Protein AF-A0A6P0TA58-F1 (afdb_monomer)

Secondary structure (DSSP, 8-state):
----HHHHHHHHHHHHHHHHHHHHHHHHTT-------PEES----GGGEEEEEEEETTEEEEEEEETTEEEEEESS-EEB-HHHHHHHHHHHHT-EES-EEEE-GGGTTTTT-SS-SEEEEEEETTS-EEEEEEEEE-TTSSSEEEEEEEHHHHHHHHHHHHHTT----------------------------TT-PEEEEEE-THHHHHHT--GGGGBPP--------------------------------------

Foldseek 3Di:
DPDPPVNVVVVVVVCCVVVVVVVCVVVVVPPPPPVQPFAQPDDDDLVQFAKKWKFADNAIWIWGCDPNFIWIPPPHTAGWDPVLVSLVSVLNRPWTFSDKDQAQPVCVVVLAVVVFRMKMWTQGPVRFIKIKTWGDAPPVRQWTKIAIDGPVNVVVVVVLVVVVPPPPDDDDDDDDDDDDDDDPPPPPPPPVPSSRTGIIGIGGCVNVVSNPDDPVNGHDDDDPDPPPDPPPPDPDDPDDDDDDDDDDDDDDDDDDDDD

pLDDT: mean 76.73, std 20.57, range [37.0, 98.5]

Radius of gyration: 38.77 Å; Cα contacts (8 Å, |Δi|>4): 299; chains: 1; bounding box: 94×82×132 Å

Mean predicted aligned error: 17.69 Å

Structure (mmCIF, N/CA/C/O backbone):
data_AF-A0A6P0TA58-F1
#
_entry.id   AF-A0A6P0TA58-F1
#
loop_
_atom_site.group_PDB
_atom_site.id
_atom_site.type_symbol
_atom_site.label_atom_id
_atom_site.label_alt_id
_atom_site.label_comp_id
_atom_site.label_asym_id
_atom_site.label_entity_id
_a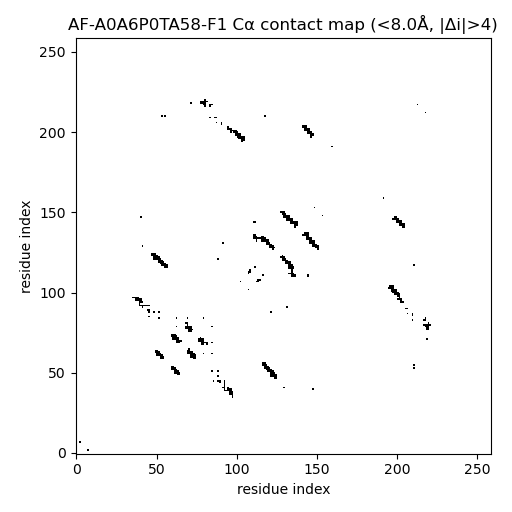tom_site.label_seq_id
_atom_site.pdbx_PDB_ins_code
_atom_site.Cartn_x
_atom_site.Cartn_y
_atom_site.Cartn_z
_atom_site.occupancy
_atom_site.B_iso_or_equiv
_atom_site.auth_seq_id
_atom_site.auth_comp_id
_atom_site.auth_asym_id
_atom_site.auth_atom_id
_atom_site.pdbx_PDB_model_num
ATOM 1 N N . MET A 1 1 ? 62.086 -18.811 -27.870 1.00 52.44 1 MET A N 1
ATOM 2 C CA . MET A 1 1 ? 61.275 -18.933 -29.102 1.00 52.44 1 MET A CA 1
ATOM 3 C C . MET A 1 1 ? 61.136 -17.538 -29.701 1.00 52.44 1 MET A C 1
ATOM 5 O O . MET A 1 1 ? 60.766 -16.632 -28.969 1.00 52.44 1 MET A O 1
ATOM 9 N N . LYS A 1 2 ? 61.532 -17.325 -30.966 1.00 62.88 2 LYS A N 1
ATOM 10 C CA . LYS A 1 2 ? 61.357 -16.037 -31.663 1.00 62.88 2 LYS A CA 1
ATOM 11 C C . LYS A 1 2 ? 59.881 -15.921 -32.044 1.00 62.88 2 LYS A C 1
ATOM 13 O O . LYS A 1 2 ? 59.456 -16.583 -32.985 1.00 62.88 2 LYS A O 1
ATOM 18 N N . LEU A 1 3 ? 59.108 -15.156 -31.279 1.00 59.38 3 LEU A N 1
ATOM 19 C CA . LEU A 1 3 ? 57.720 -14.854 -31.624 1.00 59.38 3 LEU A CA 1
ATOM 20 C C . LEU A 1 3 ? 57.731 -14.106 -32.960 1.00 59.38 3 LEU A C 1
ATOM 22 O O . LEU A 1 3 ? 58.390 -13.074 -33.089 1.00 59.38 3 LEU A O 1
ATOM 26 N N . GLN A 1 4 ? 57.089 -14.675 -33.979 1.00 73.19 4 GLN A N 1
ATOM 27 C CA . GLN A 1 4 ? 57.008 -14.036 -35.285 1.00 73.19 4 GLN A CA 1
ATOM 28 C C . GLN A 1 4 ? 56.119 -12.792 -35.151 1.00 73.19 4 GLN A C 1
ATOM 30 O O . GLN A 1 4 ? 55.083 -12.839 -34.492 1.00 73.19 4 GLN A O 1
ATOM 35 N N . SER A 1 5 ? 56.515 -11.683 -35.781 1.00 69.75 5 SER A N 1
ATOM 36 C CA . SER A 1 5 ? 55.773 -10.414 -35.802 1.00 69.75 5 SER A CA 1
ATOM 37 C C . SER A 1 5 ? 54.246 -10.541 -35.994 1.00 69.75 5 SER A C 1
ATOM 39 O O . SER A 1 5 ? 53.534 -9.817 -35.301 1.00 69.75 5 SER A O 1
ATOM 41 N N . PRO A 1 6 ? 53.695 -11.461 -36.823 1.00 76.62 6 PRO A N 1
ATOM 42 C CA . PRO A 1 6 ? 52.241 -11.654 -36.912 1.00 76.62 6 PRO A CA 1
ATOM 43 C C . PRO A 1 6 ? 51.588 -12.187 -35.626 1.00 76.62 6 PRO A C 1
ATOM 45 O O . PRO A 1 6 ? 50.464 -11.807 -35.315 1.00 76.62 6 PRO A O 1
ATOM 48 N N . THR A 1 7 ? 52.277 -13.020 -34.842 1.00 83.12 7 THR A N 1
ATOM 49 C CA . THR A 1 7 ? 51.756 -13.534 -33.563 1.00 83.12 7 THR A CA 1
ATOM 50 C C . THR A 1 7 ? 51.623 -12.415 -32.533 1.00 83.12 7 THR A C 1
ATOM 52 O O . THR A 1 7 ? 50.676 -12.400 -31.754 1.00 83.12 7 THR A O 1
ATOM 55 N N . LEU A 1 8 ? 52.542 -11.446 -32.556 1.00 82.94 8 LEU A N 1
ATOM 56 C CA . LEU A 1 8 ? 52.515 -10.301 -31.647 1.00 82.94 8 LEU A CA 1
ATOM 57 C C . LEU A 1 8 ? 51.369 -9.338 -31.994 1.00 82.94 8 LEU A C 1
ATOM 59 O O . LEU A 1 8 ? 50.708 -8.832 -31.092 1.00 82.94 8 LEU A O 1
ATOM 63 N N . ILE A 1 9 ? 51.074 -9.166 -33.287 1.00 87.50 9 ILE A N 1
ATOM 64 C CA . ILE A 1 9 ? 49.904 -8.407 -33.752 1.00 87.50 9 ILE A CA 1
ATOM 65 C C . ILE A 1 9 ? 48.610 -9.068 -33.267 1.00 87.50 9 ILE A C 1
ATOM 67 O O . ILE A 1 9 ? 47.737 -8.382 -32.746 1.00 87.50 9 ILE A O 1
ATOM 71 N N . LEU A 1 10 ? 48.496 -10.395 -33.378 1.00 87.00 10 LEU A N 1
ATOM 72 C CA . LEU A 1 10 ? 47.285 -11.110 -32.965 1.00 87.00 10 LEU A CA 1
ATOM 73 C C . LEU A 1 10 ? 47.056 -11.024 -31.449 1.00 87.00 10 LEU A C 1
ATOM 75 O O . LEU A 1 10 ? 45.934 -10.781 -31.016 1.00 87.00 10 LEU A O 1
ATOM 79 N N . VAL A 1 11 ? 48.116 -11.136 -30.641 1.00 89.88 11 VAL A N 1
ATOM 80 C CA . VAL A 1 11 ? 48.025 -10.946 -29.182 1.00 89.88 11 VAL A CA 1
ATOM 81 C C . VAL A 1 11 ? 47.630 -9.511 -28.838 1.00 89.88 11 VAL A C 1
ATOM 83 O O . VAL A 1 11 ? 46.781 -9.310 -27.977 1.00 89.88 11 VAL A O 1
ATOM 86 N N . PHE A 1 12 ? 48.192 -8.516 -29.528 1.00 91.94 12 PHE A N 1
ATOM 87 C CA . PHE A 1 12 ? 47.827 -7.119 -29.303 1.00 91.94 12 PHE A CA 1
ATOM 88 C C . PHE A 1 12 ? 46.347 -6.864 -29.606 1.00 91.94 12 PHE A C 1
ATOM 90 O O . PHE A 1 12 ? 45.666 -6.246 -28.797 1.00 91.94 12 PHE A O 1
ATOM 97 N N . VAL A 1 13 ? 45.842 -7.400 -30.723 1.00 93.81 13 VAL A N 1
ATOM 98 C CA . VAL A 1 13 ? 44.424 -7.319 -31.110 1.00 93.81 13 VAL A CA 1
ATOM 99 C C . VAL A 1 13 ? 43.523 -8.030 -30.099 1.00 93.81 13 VAL A C 1
ATOM 101 O O . VAL A 1 13 ? 42.476 -7.505 -29.740 1.00 93.81 13 VAL A O 1
ATOM 104 N N . ALA A 1 14 ? 43.923 -9.202 -29.602 1.00 92.12 14 ALA A N 1
ATOM 105 C CA . ALA A 1 14 ? 43.147 -9.929 -28.600 1.00 92.12 14 ALA A CA 1
ATOM 106 C C . ALA A 1 14 ? 43.080 -9.180 -27.258 1.00 92.12 14 ALA A C 1
ATOM 108 O O . ALA A 1 14 ? 42.029 -9.158 -26.626 1.00 92.12 14 ALA A O 1
ATOM 109 N N . VAL A 1 15 ? 44.173 -8.534 -26.838 1.00 95.12 15 VAL A N 1
ATOM 110 C CA . VAL A 1 15 ? 44.208 -7.729 -25.607 1.00 95.12 15 VAL A CA 1
ATOM 111 C C . VAL A 1 15 ? 43.400 -6.443 -25.761 1.00 95.12 15 VAL A C 1
ATOM 113 O O . VAL A 1 15 ? 42.692 -6.075 -24.831 1.00 95.12 15 VAL A O 1
ATOM 116 N N . THR A 1 16 ? 43.451 -5.773 -26.916 1.00 92.00 16 THR A N 1
ATOM 117 C CA . THR A 1 16 ? 42.612 -4.591 -27.155 1.00 92.00 16 THR A CA 1
ATOM 118 C C . THR A 1 16 ? 41.138 -4.949 -27.247 1.00 92.00 16 THR A C 1
ATOM 120 O O . THR A 1 16 ? 40.342 -4.248 -26.643 1.00 92.00 16 THR A O 1
ATOM 123 N N . LEU A 1 17 ? 40.758 -6.044 -27.913 1.00 92.06 17 LEU A N 1
ATOM 124 C CA . LEU A 1 17 ? 39.367 -6.514 -27.937 1.00 92.06 17 LEU A CA 1
ATOM 125 C C . LEU A 1 17 ? 38.886 -6.965 -26.557 1.00 92.06 17 LEU A C 1
ATOM 127 O O . LEU A 1 17 ? 37.818 -6.545 -26.136 1.00 92.06 17 LEU A O 1
ATOM 131 N N . GLY A 1 18 ? 39.669 -7.767 -25.833 1.00 89.12 18 GLY A N 1
ATOM 132 C CA . GLY A 1 18 ? 39.314 -8.206 -24.481 1.00 89.12 18 GLY A CA 1
ATOM 133 C C . GLY A 1 18 ? 39.218 -7.035 -23.504 1.00 89.12 18 GLY A C 1
ATOM 134 O O . GLY A 1 18 ? 38.250 -6.929 -22.763 1.00 89.12 18 GLY A O 1
ATOM 135 N N . GLY A 1 19 ? 40.174 -6.105 -23.560 1.00 89.12 19 GLY A N 1
ATOM 136 C CA . GLY A 1 19 ? 40.140 -4.872 -22.778 1.00 89.12 19 GLY A CA 1
ATOM 137 C C . GLY A 1 19 ? 39.002 -3.940 -23.185 1.00 89.12 19 GLY A C 1
ATOM 138 O O . GLY A 1 19 ? 38.451 -3.273 -22.324 1.00 89.12 19 GLY A O 1
ATOM 139 N N . PHE A 1 20 ? 38.614 -3.912 -24.461 1.00 87.88 20 PHE A N 1
ATOM 140 C CA . PHE A 1 20 ? 37.479 -3.128 -24.948 1.00 87.88 20 PHE A CA 1
ATOM 141 C C . PHE A 1 20 ?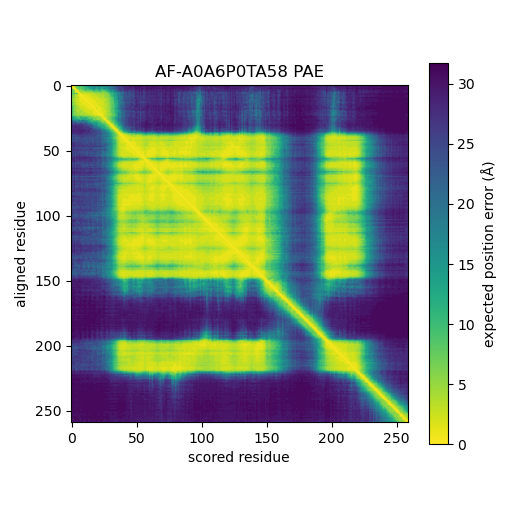 36.141 -3.727 -24.513 1.00 87.88 20 PHE A C 1
ATOM 143 O O . PHE A 1 20 ? 35.274 -2.977 -24.098 1.00 87.88 20 PHE A O 1
ATOM 150 N N . VAL A 1 21 ? 35.982 -5.054 -24.536 1.00 84.38 21 VAL A N 1
ATOM 151 C CA . VAL A 1 21 ? 34.788 -5.726 -23.993 1.00 84.38 21 VAL A CA 1
ATOM 152 C C . VAL A 1 21 ? 34.683 -5.484 -22.489 1.00 84.38 21 VAL A C 1
ATOM 154 O O . VAL A 1 21 ? 33.644 -5.030 -22.031 1.00 84.38 21 VAL A O 1
ATOM 157 N N . VAL A 1 22 ? 35.776 -5.666 -21.740 1.00 83.44 22 VAL A N 1
ATOM 158 C CA . VAL A 1 22 ? 35.812 -5.363 -20.299 1.00 83.44 22 VAL A CA 1
ATOM 159 C C . VAL A 1 22 ? 35.589 -3.872 -20.036 1.00 83.44 22 VAL A C 1
ATOM 161 O O . VAL A 1 22 ? 34.933 -3.518 -19.069 1.00 83.44 22 VAL A O 1
ATOM 164 N N . ALA A 1 23 ? 36.088 -2.977 -20.891 1.00 82.75 23 ALA A N 1
ATOM 165 C CA . ALA A 1 23 ? 35.803 -1.551 -20.786 1.00 82.75 23 ALA A CA 1
ATOM 166 C C . ALA A 1 23 ? 34.325 -1.258 -21.063 1.00 82.75 23 ALA A C 1
ATOM 168 O O . ALA A 1 23 ? 33.739 -0.486 -20.324 1.00 82.75 23 ALA A O 1
ATOM 169 N N . LEU A 1 24 ? 33.702 -1.877 -22.069 1.00 81.44 24 LEU A N 1
ATOM 170 C CA . LEU A 1 24 ? 32.268 -1.728 -22.319 1.00 81.44 24 LEU A CA 1
ATOM 171 C C . LEU A 1 24 ? 31.436 -2.264 -21.152 1.00 81.44 24 LEU A C 1
ATOM 173 O O . LEU A 1 24 ? 30.489 -1.597 -20.768 1.00 81.44 24 LEU A O 1
ATOM 177 N N . GLU A 1 25 ? 31.821 -3.383 -20.536 1.00 63.50 25 GLU A N 1
ATOM 178 C CA . GLU A 1 25 ? 31.177 -3.885 -19.315 1.00 63.50 25 GLU A CA 1
ATOM 179 C C . GLU A 1 25 ? 31.403 -2.940 -18.126 1.00 63.50 25 GLU A C 1
ATOM 181 O O . GLU A 1 25 ? 30.465 -2.657 -17.397 1.00 63.50 25 GLU A O 1
ATOM 186 N N . LEU A 1 26 ? 32.600 -2.371 -17.952 1.00 63.81 26 LEU A N 1
ATOM 187 C CA . LEU A 1 26 ? 32.873 -1.373 -16.909 1.00 63.81 26 LEU A CA 1
ATOM 188 C C . LEU A 1 26 ? 32.193 -0.022 -17.177 1.00 63.81 26 LEU A C 1
ATOM 190 O O . LEU A 1 26 ? 31.919 0.698 -16.236 1.00 63.81 26 LEU A O 1
ATOM 194 N N . PHE A 1 27 ? 31.925 0.358 -18.426 1.00 62.69 27 PHE A N 1
ATOM 195 C CA . PHE A 1 27 ? 31.239 1.613 -18.760 1.00 62.69 27 PHE A CA 1
ATOM 196 C C . PHE A 1 27 ? 29.714 1.446 -18.889 1.00 62.69 27 PHE A C 1
ATOM 198 O O . PHE A 1 27 ? 29.005 2.437 -18.765 1.00 62.69 27 PHE A O 1
ATOM 205 N N . GLN A 1 28 ? 29.199 0.228 -19.102 1.00 57.88 28 GLN A N 1
ATOM 206 C CA . GLN A 1 28 ? 27.765 -0.100 -19.031 1.00 57.88 28 GLN A CA 1
ATOM 207 C C . GLN A 1 28 ? 27.327 -0.446 -17.602 1.00 57.88 28 GLN A C 1
ATOM 209 O O . GLN A 1 28 ? 26.223 -0.084 -17.212 1.00 57.88 28 GLN A O 1
ATOM 214 N N . ASN A 1 29 ? 28.205 -1.058 -16.798 1.00 54.28 29 ASN A N 1
ATOM 215 C CA . ASN A 1 29 ? 27.963 -1.329 -15.375 1.00 54.28 29 ASN A CA 1
ATOM 216 C C . ASN A 1 29 ? 28.401 -0.168 -14.466 1.00 54.28 29 ASN A C 1
ATOM 218 O O . ASN A 1 29 ? 28.251 -0.261 -13.253 1.00 54.28 29 ASN A O 1
ATOM 222 N N . ASN A 1 30 ? 28.914 0.918 -15.054 1.00 50.81 30 ASN A N 1
ATOM 223 C CA . ASN A 1 30 ? 29.022 2.228 -14.417 1.00 50.81 30 ASN A CA 1
ATOM 224 C C . ASN A 1 30 ? 27.904 3.153 -14.924 1.00 50.81 30 ASN A C 1
ATOM 226 O O . ASN A 1 30 ? 28.122 4.345 -15.143 1.00 50.81 30 ASN A O 1
ATOM 230 N N . ALA A 1 31 ? 26.680 2.634 -15.050 1.00 52.75 31 ALA A N 1
ATOM 231 C CA . ALA A 1 31 ? 25.635 3.385 -14.384 1.00 52.75 31 ALA A CA 1
ATOM 232 C C . ALA A 1 31 ? 26.083 3.406 -12.922 1.00 52.75 31 ALA A C 1
ATOM 234 O O . ALA A 1 31 ? 25.993 2.402 -12.222 1.00 52.75 31 ALA A O 1
ATOM 235 N N . ASP A 1 32 ? 26.686 4.518 -12.499 1.00 46.69 32 ASP A N 1
ATOM 236 C CA . ASP A 1 32 ? 26.429 4.988 -11.154 1.00 46.69 32 ASP A CA 1
ATOM 237 C C . ASP A 1 32 ? 24.943 4.681 -10.940 1.00 46.69 32 ASP A C 1
ATOM 239 O O . ASP A 1 32 ? 24.121 5.257 -11.651 1.00 46.69 32 ASP A O 1
ATOM 243 N N . ASP A 1 33 ? 24.581 3.706 -10.096 1.00 48.41 33 ASP A N 1
ATOM 244 C CA . ASP A 1 33 ? 23.290 3.813 -9.438 1.00 48.41 33 ASP A CA 1
ATOM 245 C C . ASP A 1 33 ? 23.401 5.222 -8.856 1.00 48.41 33 ASP A C 1
ATOM 247 O O . ASP A 1 33 ? 24.218 5.424 -7.939 1.00 48.41 33 ASP A O 1
ATOM 251 N N . PRO A 1 34 ? 22.680 6.247 -9.369 1.00 46.69 34 PRO A N 1
ATOM 252 C CA . PRO A 1 34 ? 22.387 7.297 -8.435 1.00 46.69 34 PRO A CA 1
ATOM 253 C C . PRO A 1 34 ? 21.811 6.516 -7.250 1.00 46.69 34 PRO A C 1
ATOM 255 O O . PRO A 1 34 ? 21.062 5.547 -7.423 1.00 46.69 34 PRO A O 1
ATOM 258 N N . VAL A 1 35 ? 22.168 6.885 -6.029 1.00 47.12 35 VAL A N 1
ATOM 259 C CA . VAL A 1 35 ? 21.150 6.771 -4.995 1.00 47.12 35 VAL A CA 1
ATOM 260 C C . VAL A 1 35 ? 20.023 7.633 -5.564 1.00 47.12 35 VAL A C 1
ATOM 262 O O . VAL A 1 35 ? 20.071 8.851 -5.446 1.00 47.12 35 VAL A O 1
ATOM 265 N N . GLY A 1 36 ? 19.200 7.020 -6.421 1.00 51.69 36 GLY A N 1
ATOM 266 C CA . GLY A 1 36 ? 18.211 7.679 -7.238 1.00 51.69 36 GLY A CA 1
ATOM 267 C C . GLY A 1 36 ? 17.307 8.287 -6.218 1.00 51.69 36 GLY A C 1
ATOM 268 O O . GLY A 1 36 ? 16.962 7.603 -5.252 1.00 51.69 36 GLY A O 1
ATOM 269 N N . ASP A 1 37 ? 17.046 9.580 -6.354 1.00 64.44 37 ASP A N 1
ATOM 270 C CA . ASP A 1 37 ? 16.106 10.264 -5.489 1.00 64.44 37 ASP A CA 1
ATOM 271 C C . ASP A 1 37 ? 14.801 9.467 -5.565 1.00 64.44 37 ASP A C 1
ATOM 273 O O . ASP A 1 37 ? 14.067 9.574 -6.545 1.00 64.44 37 ASP A O 1
ATOM 277 N N . ARG A 1 38 ? 14.583 8.566 -4.598 1.00 78.88 38 ARG A N 1
ATOM 278 C CA . ARG A 1 38 ? 13.414 7.701 -4.560 1.00 78.88 38 ARG A CA 1
ATOM 279 C C . ARG A 1 38 ? 12.235 8.633 -4.441 1.00 78.88 38 ARG A C 1
ATOM 281 O O . ARG A 1 38 ? 12.165 9.434 -3.507 1.00 78.88 38 ARG A O 1
ATOM 288 N N . GLN A 1 39 ? 11.378 8.600 -5.448 1.00 86.31 39 GLN A N 1
ATOM 289 C CA . GLN A 1 39 ? 10.279 9.539 -5.511 1.00 86.31 39 GLN A CA 1
ATOM 290 C C . GLN A 1 39 ? 9.093 8.918 -4.785 1.00 86.31 39 GLN A C 1
ATOM 292 O O . GLN A 1 39 ? 8.763 7.760 -5.067 1.00 86.31 39 GLN A O 1
ATOM 297 N N . PRO A 1 40 ? 8.470 9.647 -3.845 1.00 92.00 40 PRO A N 1
ATOM 298 C CA . PRO A 1 40 ? 7.248 9.177 -3.223 1.00 92.00 40 PRO A CA 1
ATOM 299 C C . PRO A 1 40 ? 6.170 9.025 -4.299 1.00 92.00 40 PRO A C 1
ATOM 301 O O . PRO A 1 40 ? 6.046 9.860 -5.194 1.00 92.00 40 PRO A O 1
ATOM 304 N N . LEU A 1 41 ? 5.394 7.949 -4.210 1.00 92.75 41 LEU A N 1
ATOM 305 C CA . LEU A 1 41 ? 4.279 7.683 -5.120 1.00 92.75 41 LEU A CA 1
ATOM 306 C C . LEU A 1 41 ? 3.035 8.504 -4.764 1.00 92.75 41 LEU A C 1
ATOM 308 O O . LEU A 1 41 ? 2.144 8.664 -5.595 1.00 92.75 41 LEU A O 1
ATOM 312 N N . PHE A 1 42 ? 2.974 9.017 -3.534 1.00 94.06 42 PHE A N 1
ATOM 313 C CA . PHE A 1 42 ? 1.848 9.778 -3.014 1.00 94.06 42 PHE A CA 1
ATOM 314 C C . PHE A 1 42 ? 2.320 10.958 -2.160 1.00 94.06 42 PHE A C 1
ATOM 316 O O . PHE A 1 42 ? 3.339 10.878 -1.478 1.00 94.06 42 PHE A O 1
ATOM 323 N N . GLU A 1 43 ? 1.546 12.043 -2.167 1.00 92.12 43 GLU A N 1
ATOM 324 C CA . GLU A 1 43 ? 1.862 13.297 -1.467 1.00 92.12 43 GLU A CA 1
ATOM 325 C C . GLU A 1 43 ? 0.872 13.592 -0.324 1.00 92.12 43 GLU A C 1
ATOM 327 O O . GLU A 1 43 ? 0.441 14.727 -0.141 1.00 92.12 43 GLU A O 1
ATOM 332 N N . PHE A 1 44 ? 0.500 12.568 0.450 1.00 94.94 44 PHE A N 1
ATOM 333 C CA . PHE A 1 44 ? -0.350 12.703 1.640 1.00 94.94 44 PHE A CA 1
ATOM 334 C C . PHE A 1 44 ? 0.334 12.122 2.882 1.00 94.94 44 PHE A C 1
ATOM 336 O O . PHE A 1 44 ? 1.309 11.373 2.798 1.00 94.94 44 PHE A O 1
ATOM 343 N N . THR A 1 45 ? -0.192 12.452 4.056 1.00 95.94 45 THR A N 1
ATOM 344 C CA . THR A 1 45 ? 0.247 11.930 5.352 1.00 95.94 45 THR A CA 1
ATOM 345 C C . THR A 1 45 ? -0.763 10.945 5.932 1.00 95.94 45 THR A C 1
ATOM 347 O O . THR A 1 45 ? -1.950 10.981 5.621 1.00 95.94 45 THR A O 1
ATOM 350 N N . GLU A 1 46 ? -0.310 10.059 6.820 1.00 95.31 46 GLU A N 1
ATOM 351 C CA . GLU A 1 46 ? -1.183 9.054 7.444 1.00 95.31 46 GLU A CA 1
ATOM 352 C C . GLU A 1 46 ? -2.345 9.689 8.226 1.00 95.31 46 GLU A C 1
ATOM 354 O O . GLU A 1 46 ? -3.457 9.167 8.197 1.00 95.31 46 GLU A O 1
ATOM 359 N N . ALA A 1 47 ? -2.120 10.856 8.836 1.00 94.69 47 ALA A N 1
ATOM 360 C CA . ALA A 1 47 ? -3.138 11.574 9.594 1.00 94.69 47 ALA A CA 1
ATOM 361 C C . ALA A 1 47 ? -4.316 12.058 8.729 1.00 94.69 47 ALA A C 1
ATOM 363 O O . ALA A 1 47 ? -5.417 12.214 9.252 1.00 94.69 47 ALA A O 1
ATOM 364 N N . GLU A 1 48 ? -4.094 12.272 7.429 1.00 96.31 48 GLU A N 1
ATOM 365 C CA . GLU A 1 48 ? -5.120 12.709 6.475 1.00 96.31 48 GLU A CA 1
ATOM 366 C C . GLU A 1 48 ? -5.990 11.544 5.981 1.00 96.31 48 GLU A C 1
ATOM 368 O O . GLU A 1 48 ? -6.988 11.771 5.298 1.00 96.31 48 GLU A O 1
ATOM 373 N N . VAL A 1 49 ? -5.640 10.292 6.301 1.00 97.19 49 VAL A N 1
ATOM 374 C CA . VAL A 1 49 ? -6.380 9.111 5.845 1.00 97.19 49 VAL A CA 1
ATOM 375 C C . VAL A 1 49 ? -7.645 8.921 6.684 1.00 97.19 49 VAL A C 1
ATOM 377 O O . VAL A 1 49 ? -7.595 8.691 7.893 1.00 97.19 49 VAL A O 1
ATOM 380 N N . LYS A 1 50 ? -8.800 8.951 6.014 1.00 97.19 50 LYS A N 1
ATOM 381 C CA . LYS A 1 50 ? -10.129 8.789 6.622 1.00 97.19 50 LYS A CA 1
ATOM 382 C C . LYS A 1 50 ? -10.723 7.401 6.395 1.00 97.19 50 LYS A C 1
ATOM 384 O O . LYS A 1 50 ? -11.392 6.861 7.276 1.00 97.19 50 LYS A O 1
ATOM 389 N N . ARG A 1 51 ? -10.503 6.824 5.211 1.00 98.12 51 ARG A N 1
ATOM 390 C CA . ARG A 1 51 ? -10.940 5.467 4.856 1.00 98.12 51 ARG A CA 1
ATOM 391 C C . ARG A 1 51 ? -9.807 4.723 4.173 1.00 98.12 51 ARG A C 1
ATOM 393 O O . ARG A 1 51 ? -9.108 5.300 3.344 1.00 98.12 51 ARG A O 1
ATOM 400 N N . LEU A 1 52 ? -9.678 3.443 4.490 1.00 98.44 52 LEU A N 1
ATOM 401 C CA . LEU A 1 52 ? -8.772 2.520 3.828 1.00 98.44 52 LEU A CA 1
ATOM 402 C C . LEU A 1 52 ? -9.573 1.314 3.339 1.00 98.44 52 LEU A C 1
ATOM 404 O O . LEU A 1 52 ? -10.274 0.675 4.123 1.00 98.44 52 LEU A O 1
ATOM 408 N N . THR A 1 53 ? -9.443 0.990 2.060 1.00 98.25 53 THR A N 1
ATOM 409 C CA . THR A 1 53 ? -10.041 -0.193 1.440 1.00 98.25 53 THR A CA 1
ATOM 410 C C . THR A 1 53 ? -8.930 -1.083 0.900 1.00 98.25 53 THR A C 1
ATOM 412 O O . THR A 1 53 ? -7.996 -0.609 0.256 1.00 98.25 53 THR A O 1
ATOM 415 N N . LEU A 1 54 ? -9.024 -2.379 1.173 1.00 98.00 54 LEU A N 1
ATOM 416 C CA . LEU A 1 54 ? -8.086 -3.393 0.716 1.00 98.00 54 LEU A CA 1
ATOM 417 C C . LEU A 1 54 ? -8.860 -4.532 0.050 1.00 98.00 54 LEU A C 1
ATOM 419 O O . LEU A 1 54 ? -9.582 -5.279 0.709 1.00 98.00 54 LEU A O 1
ATOM 423 N N . GLU A 1 55 ? -8.668 -4.687 -1.253 1.00 96.88 55 GLU A N 1
ATOM 424 C CA . GLU A 1 55 ? -9.253 -5.765 -2.046 1.00 96.88 55 GLU A CA 1
ATOM 425 C C . GLU A 1 55 ? -8.195 -6.820 -2.362 1.00 96.88 55 GLU A C 1
ATOM 427 O O . GLU A 1 55 ? -7.127 -6.515 -2.893 1.00 96.88 55 GLU A O 1
ATOM 432 N N . MET A 1 56 ? -8.483 -8.081 -2.044 1.00 93.88 56 MET A N 1
ATOM 433 C CA . MET A 1 56 ? -7.572 -9.210 -2.247 1.00 93.88 56 MET A CA 1
ATOM 434 C C . MET A 1 56 ? -8.372 -10.456 -2.605 1.00 93.88 56 MET A C 1
ATOM 436 O O . MET A 1 56 ? -9.231 -10.871 -1.835 1.00 93.88 56 MET A O 1
ATOM 440 N N . SER A 1 57 ? -8.066 -11.112 -3.728 1.00 84.38 57 SER A N 1
ATOM 441 C CA . SER A 1 57 ? -8.557 -12.470 -4.046 1.00 84.38 57 SER A CA 1
ATOM 442 C C . SER A 1 57 ? -10.049 -12.735 -3.731 1.00 84.38 57 SER A C 1
ATOM 444 O O . SER A 1 57 ? -10.403 -13.780 -3.186 1.00 84.38 57 SER A O 1
ATOM 446 N N . GLY A 1 58 ? -10.937 -11.793 -4.077 1.00 84.94 58 GLY A N 1
ATOM 447 C CA . GLY A 1 58 ? -12.388 -11.912 -3.863 1.00 84.94 58 GLY A CA 1
ATOM 448 C C . GLY A 1 58 ? -12.886 -11.558 -2.455 1.00 84.94 58 GLY A C 1
ATOM 449 O O . GLY A 1 58 ? -14.061 -11.773 -2.162 1.00 84.94 58 GLY A O 1
ATOM 450 N N . GLN A 1 59 ? -12.019 -11.020 -1.600 1.00 92.56 59 GLN A N 1
ATOM 451 C CA . GLN A 1 59 ? -12.344 -10.450 -0.299 1.00 92.56 59 GLN A CA 1
ATOM 452 C C . GLN A 1 59 ? -12.059 -8.946 -0.315 1.00 92.56 59 GLN A C 1
ATOM 454 O O . GLN A 1 59 ? -11.035 -8.506 -0.835 1.00 92.56 59 GLN A O 1
ATOM 459 N N . GLU A 1 60 ? -12.951 -8.174 0.291 1.00 96.62 60 GLU A N 1
ATOM 460 C CA . GLU A 1 60 ? -12.794 -6.738 0.500 1.00 96.62 60 GLU A CA 1
ATOM 461 C C . GLU A 1 60 ? -12.788 -6.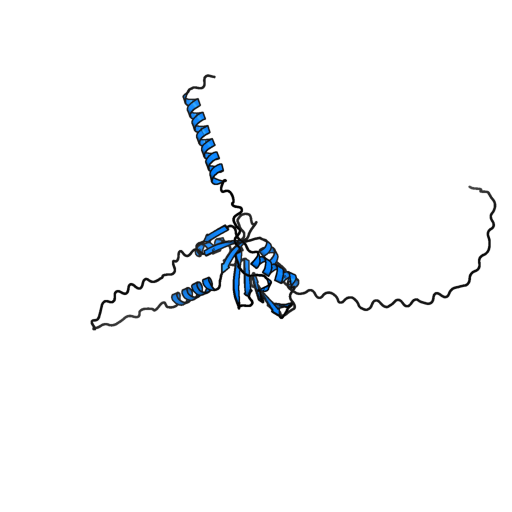468 2.002 1.00 96.62 60 GLU A C 1
ATOM 463 O O . GLU A 1 60 ? -13.677 -6.923 2.730 1.00 96.62 60 GLU A O 1
ATOM 468 N N . LEU A 1 61 ? -11.766 -5.750 2.456 1.00 98.25 61 LEU A N 1
ATOM 469 C CA . LEU A 1 61 ? -11.695 -5.185 3.792 1.00 98.25 61 LEU A CA 1
ATOM 470 C C . LEU A 1 61 ? -11.856 -3.678 3.674 1.00 98.25 61 LEU A C 1
ATOM 472 O O . LEU A 1 61 ? -11.167 -3.043 2.879 1.00 98.25 61 LEU A O 1
ATOM 476 N N . GLN A 1 62 ? -12.734 -3.108 4.485 1.00 98.50 62 GLN A N 1
ATOM 477 C CA . GLN A 1 62 ? -12.948 -1.668 4.512 1.00 98.50 62 GLN A CA 1
ATOM 478 C C . GLN A 1 62 ? -12.846 -1.176 5.943 1.00 98.50 62 GLN A C 1
ATOM 480 O O . GLN A 1 62 ? -13.472 -1.746 6.835 1.00 98.50 62 GLN A O 1
ATOM 485 N N . PHE A 1 63 ? -12.081 -0.111 6.139 1.00 98.50 63 PHE A N 1
ATOM 486 C CA . PHE A 1 63 ? -11.834 0.516 7.426 1.00 98.50 63 PHE A CA 1
ATOM 487 C C . PHE A 1 63 ? -12.135 2.003 7.329 1.00 98.50 63 PHE A C 1
ATOM 489 O O . PHE A 1 63 ? -11.719 2.658 6.375 1.00 98.50 63 PHE A O 1
ATOM 496 N N . GLU A 1 64 ? -12.822 2.547 8.321 1.00 97.94 64 GLU A N 1
ATOM 497 C CA . GLU A 1 64 ? -13.129 3.971 8.406 1.00 97.94 64 GLU A CA 1
ATOM 498 C C . GLU A 1 64 ? -12.820 4.483 9.808 1.00 97.94 64 GLU A C 1
ATOM 500 O O . GLU A 1 64 ? -13.041 3.787 10.802 1.00 97.94 64 GLU A O 1
ATOM 505 N N . LYS A 1 65 ? -12.269 5.693 9.874 1.00 95.69 65 LYS A N 1
ATOM 506 C CA . LYS A 1 65 ? -11.961 6.357 11.133 1.00 95.69 65 LYS A CA 1
ATOM 507 C C . LYS A 1 65 ? -13.234 6.997 11.691 1.00 95.69 65 LYS A C 1
ATOM 509 O O . LYS A 1 65 ? -13.786 7.925 11.098 1.00 95.69 65 LYS A O 1
ATOM 514 N N . GLU A 1 66 ? -13.705 6.498 12.827 1.00 93.81 66 GLU A N 1
ATOM 515 C CA . GLU A 1 66 ? -14.866 7.012 13.553 1.00 93.81 66 GLU A CA 1
ATOM 516 C C . GLU A 1 66 ? -14.386 7.770 14.798 1.00 93.81 66 GLU A C 1
ATOM 518 O O . GLU A 1 66 ? -14.076 7.193 15.838 1.00 93.81 66 GLU A O 1
ATOM 523 N N . GLY A 1 67 ? -14.284 9.098 14.686 1.00 89.69 67 GLY A N 1
ATOM 524 C CA . GLY A 1 67 ? -13.627 9.908 15.713 1.00 89.69 67 GLY A CA 1
ATOM 525 C C . GLY A 1 67 ? -12.119 9.653 15.711 1.00 89.69 67 GLY A C 1
ATOM 526 O O . GLY A 1 67 ? -11.455 9.950 14.721 1.00 89.69 67 GLY A O 1
ATOM 527 N N . ASP A 1 68 ? -11.597 9.101 16.805 1.00 88.50 68 ASP A N 1
ATOM 528 C CA . ASP A 1 68 ? -10.179 8.742 16.944 1.00 88.50 68 ASP A CA 1
ATOM 529 C C . ASP A 1 68 ? -9.926 7.231 16.793 1.00 88.50 68 ASP A C 1
ATOM 531 O O . ASP A 1 68 ? -8.777 6.802 16.819 1.00 88.50 68 ASP A O 1
ATOM 535 N N . GLU A 1 69 ? -10.971 6.420 16.602 1.00 94.44 69 GLU A N 1
ATOM 536 C CA . GLU A 1 69 ? -10.867 4.959 16.556 1.00 94.44 69 GLU A CA 1
ATOM 537 C C . GLU A 1 69 ? -11.106 4.428 15.137 1.00 94.44 69 GLU A C 1
ATOM 539 O O . GLU A 1 69 ? -11.985 4.892 14.409 1.00 94.44 69 GLU A O 1
ATOM 544 N N . TRP A 1 70 ? -10.334 3.419 14.733 1.00 97.62 70 TRP A N 1
ATOM 545 C CA . TRP A 1 70 ? -10.558 2.721 13.468 1.00 97.62 70 TRP A CA 1
ATOM 546 C C . TRP A 1 70 ? -11.633 1.645 13.625 1.00 97.62 70 TRP A C 1
ATOM 548 O O . TRP A 1 70 ? -11.549 0.786 14.503 1.00 97.62 70 TRP A O 1
ATOM 558 N N . GLN A 1 71 ? -12.616 1.649 12.729 1.00 98.06 71 GLN A N 1
ATOM 559 C CA . GLN A 1 71 ? -13.669 0.639 12.656 1.00 98.06 71 GLN A CA 1
ATOM 560 C C . GLN A 1 71 ? -13.584 -0.104 11.326 1.00 98.06 71 GLN A C 1
ATOM 562 O O . GLN A 1 71 ? -13.456 0.506 10.263 1.00 98.06 71 GLN A O 1
ATOM 567 N N . MET A 1 72 ? -13.673 -1.430 11.372 1.00 98.19 72 MET A N 1
ATOM 568 C CA . MET A 1 72 ? -13.922 -2.240 10.187 1.00 98.19 72 MET A CA 1
ATOM 569 C C . MET A 1 72 ? -15.392 -2.080 9.797 1.00 98.19 72 MET A C 1
ATOM 571 O O . MET A 1 72 ? -16.270 -2.142 10.652 1.00 98.19 72 MET A O 1
ATOM 575 N N . GLN A 1 73 ? -15.657 -1.899 8.507 1.00 98.00 73 GLN A N 1
ATOM 576 C CA . GLN A 1 73 ? -16.992 -1.816 7.913 1.00 98.00 73 GLN A CA 1
ATOM 577 C C . GLN A 1 73 ? -17.322 -3.084 7.112 1.00 98.00 73 GLN A C 1
ATOM 579 O O . GLN A 1 73 ? -18.459 -3.559 7.125 1.00 98.00 73 GLN A O 1
ATOM 584 N N . LEU A 1 74 ? -16.312 -3.669 6.454 1.00 97.25 74 LEU A N 1
ATOM 585 C CA . LEU A 1 74 ? -16.416 -4.917 5.695 1.00 97.25 74 LEU A CA 1
ATOM 586 C C . LEU A 1 74 ? -15.294 -5.892 6.075 1.00 97.25 74 LEU A C 1
ATOM 588 O O . LEU A 1 74 ? -14.166 -5.446 6.291 1.00 97.25 74 LEU A O 1
ATOM 592 N N . PRO A 1 75 ? -15.577 -7.210 6.113 1.00 95.19 75 PRO A N 1
ATOM 593 C CA . PRO A 1 75 ? -16.856 -7.859 5.781 1.00 95.19 75 PRO A CA 1
ATOM 594 C C . PRO A 1 75 ? -17.920 -7.780 6.891 1.00 95.19 75 PRO A C 1
ATOM 596 O O . PRO A 1 75 ? -19.077 -8.137 6.667 1.00 95.19 75 PRO A O 1
ATOM 599 N N . SER A 1 76 ? -17.549 -7.328 8.087 1.00 93.50 76 SER A N 1
ATOM 600 C CA . SER A 1 76 ? -18.452 -7.140 9.223 1.00 93.50 76 SER A CA 1
ATOM 601 C C . SER A 1 76 ? -18.032 -5.928 10.039 1.00 93.50 76 SER A C 1
ATOM 603 O O . SER A 1 76 ? -16.839 -5.663 10.158 1.00 93.50 76 SER A O 1
ATOM 605 N N . SER A 1 77 ? -19.000 -5.244 10.648 1.00 96.12 77 SER A N 1
ATOM 606 C CA . SER A 1 77 ? -18.722 -4.101 11.515 1.00 96.12 77 SER A CA 1
ATOM 607 C C . SER A 1 77 ? -18.128 -4.546 12.853 1.00 96.12 77 SER A C 1
ATOM 609 O O . SER A 1 77 ? -18.752 -5.341 13.562 1.00 96.12 77 SER A O 1
ATOM 611 N N . ALA A 1 78 ? -16.924 -4.070 13.170 1.00 95.94 78 ALA A N 1
ATOM 612 C CA . ALA A 1 78 ? -16.219 -4.353 14.419 1.00 95.94 78 ALA A CA 1
ATOM 613 C C . ALA A 1 78 ? -15.058 -3.362 14.637 1.00 95.94 78 ALA A C 1
ATOM 615 O O . ALA A 1 78 ? -14.503 -2.866 13.651 1.00 95.94 78 ALA A O 1
ATOM 616 N N . PRO A 1 79 ? -14.621 -3.135 15.891 1.00 96.88 79 PRO A N 1
ATOM 617 C CA . PRO A 1 79 ? -13.417 -2.358 16.164 1.00 96.88 79 PRO A CA 1
ATOM 618 C C . PRO A 1 79 ? -12.206 -2.952 15.446 1.00 96.88 79 PRO A C 1
ATOM 620 O O . PRO A 1 79 ? -11.932 -4.154 15.540 1.00 96.88 79 PRO A O 1
ATOM 623 N N . ALA A 1 80 ? -11.490 -2.116 14.698 1.00 97.62 80 ALA A N 1
ATOM 624 C CA . ALA A 1 80 ? -10.320 -2.544 13.954 1.00 97.62 80 ALA A CA 1
ATOM 625 C C . ALA A 1 80 ? -9.061 -2.452 14.816 1.00 97.62 80 ALA A C 1
ATOM 627 O O . ALA A 1 80 ? -8.939 -1.636 15.728 1.00 97.62 80 ALA A O 1
ATOM 628 N N . ASN A 1 81 ? -8.077 -3.279 14.487 1.00 96.88 81 ASN A N 1
ATOM 629 C CA . ASN A 1 81 ? -6.744 -3.143 15.039 1.00 96.88 81 ASN A CA 1
ATOM 630 C C . ASN A 1 81 ? -6.067 -1.916 14.418 1.00 96.88 81 ASN A C 1
ATOM 632 O O . ASN A 1 81 ? -5.533 -1.987 13.307 1.00 96.88 81 ASN A O 1
ATOM 636 N N . GLU A 1 82 ? -6.076 -0.807 15.154 1.00 95.62 82 GLU A N 1
ATOM 637 C CA . GLU A 1 82 ? -5.465 0.458 14.745 1.00 95.62 82 GLU A CA 1
ATOM 638 C C . GLU A 1 82 ? -4.029 0.268 14.247 1.00 95.62 82 GLU A C 1
ATOM 640 O O . GLU A 1 82 ? -3.701 0.717 13.153 1.00 95.62 82 GLU A O 1
ATOM 645 N N . ALA A 1 83 ? -3.185 -0.469 14.975 1.00 95.88 83 ALA A N 1
ATOM 646 C CA . ALA A 1 83 ? -1.791 -0.669 14.584 1.00 95.88 83 ALA A CA 1
ATOM 647 C C . ALA A 1 83 ? -1.660 -1.361 13.215 1.00 95.88 83 ALA A C 1
ATOM 649 O O . ALA A 1 83 ? -0.769 -1.027 12.432 1.00 95.88 83 ALA A O 1
ATOM 650 N N . THR A 1 84 ? -2.551 -2.306 12.904 1.00 96.69 84 THR A N 1
ATOM 651 C CA . THR A 1 84 ? -2.568 -3.010 11.614 1.00 96.69 84 THR A CA 1
ATOM 652 C C . THR A 1 84 ? -3.000 -2.080 10.477 1.00 96.69 84 THR A C 1
ATOM 654 O O . THR A 1 84 ? -2.352 -2.077 9.427 1.00 96.69 84 THR A O 1
ATOM 657 N N . VAL A 1 85 ? -4.048 -1.275 10.689 1.00 97.56 85 VAL A N 1
ATOM 658 C CA . VAL A 1 85 ? -4.573 -0.321 9.693 1.00 97.56 85 VAL A CA 1
ATOM 659 C C . VAL A 1 85 ? -3.571 0.806 9.435 1.00 97.56 85 VAL A C 1
ATOM 661 O O . VAL A 1 85 ? -3.188 1.045 8.290 1.00 97.56 85 VAL A O 1
ATOM 664 N N . VAL A 1 86 ? -3.065 1.428 10.502 1.00 96.69 86 VAL A N 1
ATOM 665 C CA . VAL A 1 86 ? -2.058 2.498 10.459 1.00 96.69 86 VAL A CA 1
ATOM 666 C C . VAL A 1 86 ? -0.762 2.012 9.813 1.00 96.69 86 VAL A C 1
ATOM 668 O O . VAL A 1 86 ? -0.114 2.761 9.083 1.00 96.69 86 VAL A O 1
ATOM 671 N N . PHE A 1 87 ? -0.377 0.748 10.012 1.00 97.19 87 PHE A N 1
ATOM 672 C CA . PHE A 1 87 ? 0.769 0.173 9.311 1.00 97.19 87 PHE A CA 1
ATOM 673 C C . PHE A 1 87 ? 0.577 0.178 7.788 1.00 97.19 87 PHE A C 1
ATOM 675 O O . PHE A 1 87 ? 1.488 0.583 7.071 1.00 97.19 87 PHE A O 1
ATOM 682 N N . LEU A 1 88 ? -0.590 -0.241 7.284 1.00 97.62 88 LEU A N 1
ATOM 683 C CA . LEU A 1 88 ? -0.857 -0.234 5.843 1.00 97.62 88 LEU A CA 1
ATOM 684 C C . LEU A 1 88 ? -0.950 1.197 5.289 1.00 97.62 88 LEU A C 1
ATOM 686 O O . LEU A 1 88 ? -0.398 1.468 4.225 1.00 97.62 88 LEU A O 1
ATOM 690 N N . ALA A 1 89 ? -1.565 2.124 6.028 1.00 97.25 89 ALA A N 1
ATOM 691 C CA . ALA A 1 89 ? -1.589 3.540 5.659 1.00 97.25 89 ALA A CA 1
ATOM 692 C C . ALA A 1 89 ? -0.167 4.124 5.555 1.00 97.25 89 ALA A C 1
ATOM 694 O O . ALA A 1 89 ? 0.173 4.762 4.562 1.00 97.25 89 ALA A O 1
ATOM 695 N N . ASN A 1 90 ? 0.710 3.832 6.521 1.00 97.31 90 ASN A N 1
ATOM 696 C CA . ASN A 1 90 ? 2.112 4.253 6.469 1.00 97.31 90 ASN A CA 1
ATOM 697 C C . ASN A 1 90 ? 2.891 3.608 5.315 1.00 97.31 90 ASN A C 1
ATOM 699 O O . ASN A 1 90 ? 3.777 4.248 4.749 1.00 97.31 90 ASN A O 1
ATOM 703 N N . LEU A 1 91 ? 2.579 2.364 4.935 1.00 96.75 91 LEU A N 1
ATOM 704 C CA . LEU A 1 91 ? 3.171 1.765 3.736 1.00 96.75 91 LEU A CA 1
ATOM 705 C C . LEU A 1 91 ? 2.789 2.533 2.472 1.00 96.75 91 LEU A C 1
ATOM 707 O O . LEU A 1 91 ? 3.652 2.723 1.625 1.00 96.75 91 LEU A O 1
ATOM 711 N N . MET A 1 92 ? 1.551 3.020 2.364 1.00 96.56 92 MET A N 1
ATOM 712 C CA . MET A 1 92 ? 1.147 3.885 1.252 1.00 96.56 92 MET A CA 1
ATOM 713 C C . MET A 1 92 ? 1.905 5.220 1.272 1.00 96.56 92 MET A C 1
ATOM 715 O O . MET A 1 92 ? 2.464 5.608 0.257 1.00 96.56 92 MET A O 1
ATOM 719 N N . VAL A 1 93 ? 2.001 5.887 2.427 1.00 95.81 93 VAL A N 1
ATOM 720 C CA . VAL A 1 93 ? 2.729 7.169 2.571 1.00 95.81 93 VAL A CA 1
ATOM 721 C C . VAL A 1 93 ? 4.215 7.032 2.226 1.00 95.81 93 VAL A C 1
ATOM 723 O O . VAL A 1 93 ? 4.801 7.900 1.590 1.00 95.81 93 VAL A O 1
ATOM 726 N N . SER A 1 94 ? 4.839 5.938 2.664 1.00 94.25 94 SER A N 1
ATOM 727 C CA . SER A 1 94 ? 6.257 5.648 2.415 1.00 94.25 94 SER A CA 1
ATOM 728 C C . SER A 1 94 ? 6.511 4.922 1.093 1.00 94.25 94 SER A C 1
ATOM 730 O O . SER A 1 94 ? 7.651 4.543 0.823 1.00 94.25 94 SER A O 1
ATOM 732 N N . ALA A 1 95 ? 5.470 4.699 0.283 1.00 94.38 95 ALA A N 1
ATOM 733 C CA . ALA A 1 95 ? 5.617 4.062 -1.011 1.00 94.38 95 ALA A CA 1
ATOM 734 C C . ALA A 1 95 ? 6.456 4.971 -1.904 1.00 94.38 95 ALA A C 1
ATOM 736 O O . ALA A 1 95 ? 6.072 6.096 -2.213 1.00 94.38 95 ALA A O 1
ATOM 737 N N . GLU A 1 96 ? 7.607 4.468 -2.316 1.00 92.88 96 GLU A N 1
ATOM 738 C CA . GLU A 1 96 ? 8.561 5.182 -3.145 1.00 92.88 96 GLU A CA 1
ATOM 739 C C . GLU A 1 96 ? 9.081 4.240 -4.227 1.00 92.88 96 GLU A C 1
ATOM 741 O O . GLU A 1 96 ? 9.153 3.026 -4.013 1.00 92.88 96 GLU A O 1
ATOM 746 N N . SER A 1 97 ? 9.450 4.794 -5.379 1.00 89.31 97 SER A N 1
ATOM 747 C CA . SER A 1 97 ? 10.102 4.036 -6.445 1.00 89.31 97 SER A CA 1
ATOM 748 C C . SER A 1 97 ? 11.299 4.805 -6.990 1.00 89.31 97 SER A C 1
ATOM 750 O O . SER A 1 97 ? 11.256 6.023 -7.161 1.00 89.31 97 SER A O 1
ATOM 752 N N . ASP A 1 98 ? 12.381 4.086 -7.276 1.00 83.56 98 ASP A N 1
ATOM 753 C CA . ASP A 1 98 ? 13.529 4.575 -8.047 1.00 83.56 98 ASP A CA 1
ATOM 754 C C . ASP A 1 98 ? 13.463 4.149 -9.524 1.00 83.56 98 ASP A C 1
ATOM 756 O O . ASP A 1 98 ? 14.298 4.561 -10.333 1.00 83.56 98 ASP A O 1
ATOM 760 N N . ARG A 1 99 ? 12.479 3.316 -9.886 1.00 83.00 99 ARG A N 1
ATOM 761 C CA . ARG A 1 99 ? 12.319 2.736 -11.223 1.00 83.00 99 ARG A CA 1
ATOM 762 C C . ARG A 1 99 ? 10.877 2.851 -11.697 1.00 83.00 99 ARG A C 1
ATOM 764 O O . ARG A 1 99 ? 9.943 2.483 -10.987 1.00 83.00 99 ARG A O 1
ATOM 771 N N . VAL A 1 100 ? 10.708 3.327 -12.923 1.00 87.44 100 VAL A N 1
ATOM 772 C CA . VAL A 1 100 ? 9.409 3.411 -13.596 1.00 87.44 100 VAL A CA 1
ATOM 773 C C . VAL A 1 100 ? 9.553 2.794 -14.978 1.00 87.44 100 VAL A C 1
ATOM 775 O O . VAL A 1 100 ? 10.497 3.108 -15.708 1.00 87.44 100 VAL A O 1
ATOM 778 N N . PHE A 1 101 ? 8.639 1.894 -15.326 1.00 87.31 101 PHE A N 1
ATOM 779 C CA . PHE A 1 101 ? 8.555 1.292 -16.648 1.00 87.31 101 PHE A CA 1
ATOM 780 C C . PHE A 1 101 ? 7.324 1.830 -17.362 1.00 87.31 101 PHE A C 1
ATOM 782 O O . PHE A 1 101 ? 6.211 1.642 -16.887 1.00 87.31 101 PHE A O 1
ATOM 789 N N . ALA A 1 102 ? 7.525 2.432 -18.528 1.00 88.62 102 ALA A N 1
ATOM 790 C CA . ALA A 1 102 ? 6.440 2.722 -19.449 1.00 88.62 102 ALA A CA 1
ATOM 791 C C . ALA A 1 102 ? 6.030 1.413 -20.144 1.00 88.62 102 ALA A C 1
ATOM 793 O O . ALA A 1 102 ? 6.793 0.867 -20.947 1.00 88.62 102 ALA A O 1
ATOM 794 N N . VAL A 1 103 ? 4.860 0.877 -19.799 1.00 86.50 103 VAL A N 1
ATOM 795 C CA . VAL A 1 103 ? 4.373 -0.427 -20.269 1.00 86.50 103 VAL A CA 1
ATOM 796 C C . VAL A 1 103 ? 3.135 -0.244 -21.135 1.00 86.50 103 VAL A C 1
ATOM 798 O O . VAL A 1 103 ? 2.191 0.441 -20.758 1.00 86.50 103 VAL A O 1
ATOM 801 N N . GLU A 1 104 ? 3.105 -0.875 -22.305 1.00 86.56 104 GLU A N 1
ATOM 802 C CA . GLU A 1 104 ? 1.898 -0.890 -23.137 1.00 86.56 104 GLU A CA 1
ATOM 803 C C . GLU A 1 104 ? 0.762 -1.648 -22.422 1.00 86.56 104 GLU A C 1
ATOM 805 O O . GLU A 1 104 ? 1.017 -2.713 -21.848 1.00 86.56 104 GLU A O 1
ATOM 810 N N . PRO A 1 105 ? -0.497 -1.174 -22.484 1.00 84.25 105 PRO A N 1
ATOM 811 C CA . PRO A 1 105 ? -1.619 -1.788 -21.767 1.00 84.25 105 PRO A CA 1
ATOM 812 C C . PRO A 1 105 ? -1.790 -3.298 -22.005 1.00 84.25 105 PRO A C 1
ATOM 814 O O . PRO A 1 105 ? -2.171 -4.037 -21.096 1.00 84.25 105 PRO A O 1
ATOM 817 N N . GLU A 1 106 ? -1.471 -3.784 -23.209 1.00 84.31 106 GLU A N 1
ATOM 818 C CA . GLU A 1 106 ? -1.549 -5.209 -23.562 1.00 84.31 106 GLU A CA 1
ATOM 819 C C . GLU A 1 106 ? -0.554 -6.095 -22.794 1.00 84.31 106 GLU A C 1
ATOM 821 O O . GLU A 1 106 ? -0.833 -7.272 -22.549 1.00 84.31 106 GLU A O 1
ATOM 826 N N . ASN A 1 107 ? 0.562 -5.516 -22.344 1.00 89.81 107 ASN A N 1
ATOM 827 C CA . ASN A 1 107 ? 1.630 -6.211 -21.632 1.00 89.81 107 ASN A CA 1
ATOM 828 C C . ASN A 1 107 ? 1.437 -6.194 -20.106 1.00 89.81 107 ASN A C 1
ATOM 830 O O . ASN A 1 107 ? 2.133 -6.919 -19.401 1.00 89.81 107 ASN A O 1
ATOM 834 N N . LEU A 1 108 ? 0.465 -5.446 -19.561 1.00 90.38 108 LEU A N 1
ATOM 835 C CA . LEU A 1 108 ? 0.215 -5.365 -18.108 1.00 90.38 108 LEU A CA 1
ATOM 836 C C . LEU A 1 108 ? -0.058 -6.729 -17.457 1.00 90.38 108 LEU A C 1
ATOM 838 O O . LEU A 1 108 ? 0.216 -6.939 -16.272 1.00 90.38 108 LEU A O 1
ATOM 842 N N . ARG A 1 109 ? -0.569 -7.691 -18.230 1.00 91.69 109 ARG A N 1
ATOM 843 C CA . ARG A 1 109 ? -0.773 -9.060 -17.752 1.00 91.69 109 ARG A CA 1
ATOM 844 C C . ARG A 1 109 ? 0.542 -9.744 -17.368 1.00 91.69 109 ARG A C 1
ATOM 846 O O . ARG A 1 109 ? 0.544 -10.510 -16.405 1.00 91.69 109 ARG A O 1
ATOM 853 N N . ASP A 1 110 ? 1.636 -9.451 -18.065 1.00 92.75 110 ASP A N 1
ATOM 854 C CA . ASP A 1 110 ? 2.953 -10.035 -17.785 1.00 92.75 110 ASP A CA 1
ATOM 855 C C . ASP A 1 110 ? 3.536 -9.518 -16.462 1.00 92.75 110 ASP A C 1
ATOM 857 O O . ASP A 1 110 ? 4.309 -10.215 -15.807 1.00 92.75 110 ASP A O 1
ATOM 861 N N . PHE A 1 111 ? 3.084 -8.343 -16.017 1.00 94.12 111 PHE A N 1
ATOM 862 C CA . PHE A 1 111 ? 3.414 -7.747 -14.721 1.00 94.12 111 PHE A CA 1
ATOM 863 C C . PHE A 1 111 ? 2.453 -8.173 -13.602 1.00 94.12 111 PHE A C 1
ATOM 865 O O . PHE A 1 111 ? 2.576 -7.702 -12.476 1.00 94.12 111 PHE A O 1
ATOM 872 N N . GLY A 1 112 ? 1.502 -9.074 -13.873 1.00 93.56 112 GLY A N 1
ATOM 873 C CA . GLY A 1 112 ? 0.610 -9.636 -12.857 1.00 93.56 112 GLY A CA 1
ATOM 874 C C . GLY A 1 112 ? -0.545 -8.727 -12.437 1.00 93.56 112 GLY A C 1
ATOM 875 O O . GLY A 1 112 ? -1.036 -8.872 -11.328 1.00 93.56 112 GLY A O 1
ATOM 876 N N . PHE A 1 113 ? -1.001 -7.818 -13.303 1.00 93.81 113 PHE A N 1
ATOM 877 C CA . PHE A 1 113 ? -2.166 -6.958 -13.035 1.00 93.81 113 PHE A CA 1
ATOM 878 C C . PHE A 1 113 ? -3.510 -7.555 -13.494 1.00 93.81 113 PHE A C 1
ATOM 880 O O . PHE A 1 113 ? -4.541 -6.890 -13.445 1.00 93.81 113 PHE A O 1
ATOM 887 N N . SER A 1 114 ? -3.532 -8.812 -13.956 1.00 90.50 114 SER A N 1
ATOM 888 C CA . SER A 1 114 ? -4.757 -9.486 -14.410 1.00 90.50 114 SER A CA 1
ATOM 889 C C . SER A 1 114 ? -4.753 -10.990 -14.065 1.00 90.50 114 SER A C 1
ATOM 891 O O . SER A 1 114 ? -4.281 -11.805 -14.869 1.00 90.50 114 SER A O 1
ATOM 893 N N . PRO A 1 115 ? -5.280 -11.387 -12.886 1.00 90.94 115 PRO A N 1
ATOM 894 C CA . PRO A 1 115 ? -5.750 -10.521 -11.795 1.00 90.94 115 PRO A CA 1
ATOM 895 C C . PRO A 1 115 ? -4.583 -9.902 -10.998 1.00 90.94 115 PRO A C 1
ATOM 897 O O . PRO A 1 115 ? -3.521 -10.524 -10.943 1.00 90.94 115 PRO A O 1
ATOM 900 N N . PRO A 1 116 ? -4.773 -8.724 -10.374 1.00 95.19 116 PRO A N 1
ATOM 901 C CA . PRO A 1 116 ? -3.795 -8.151 -9.452 1.00 95.19 116 PRO A CA 1
ATOM 902 C C . PRO A 1 116 ? -3.692 -8.973 -8.160 1.00 95.19 116 PRO A C 1
ATOM 904 O O . PRO A 1 116 ? -4.613 -9.710 -7.796 1.00 95.19 116 PRO A O 1
ATOM 907 N N . LEU A 1 117 ? -2.572 -8.821 -7.453 1.00 95.19 117 LEU A N 1
ATOM 908 C CA . LEU A 1 117 ? -2.348 -9.416 -6.136 1.00 95.19 117 LEU A CA 1
ATOM 909 C C . LEU A 1 117 ? -3.269 -8.785 -5.085 1.00 95.19 117 LEU A C 1
ATOM 911 O O . LEU A 1 117 ? -3.914 -9.502 -4.318 1.00 95.19 117 LEU A O 1
ATOM 915 N N . ALA A 1 118 ? -3.335 -7.454 -5.073 1.00 97.00 118 ALA A N 1
ATOM 916 C CA . ALA A 1 118 ? -4.243 -6.685 -4.235 1.00 97.00 118 ALA A CA 1
ATOM 917 C C . ALA A 1 118 ? -4.429 -5.267 -4.779 1.00 97.00 118 ALA A C 1
ATOM 919 O O . ALA A 1 118 ? -3.581 -4.756 -5.510 1.00 97.00 118 ALA A O 1
ATOM 920 N N . THR A 1 119 ? -5.504 -4.618 -4.354 1.00 97.25 119 THR A N 1
ATOM 921 C CA . THR A 1 119 ? -5.764 -3.203 -4.610 1.00 97.25 119 THR A CA 1
ATOM 922 C C . THR A 1 119 ? -5.942 -2.500 -3.275 1.00 97.25 119 THR A C 1
ATOM 924 O O . THR A 1 119 ? -6.780 -2.906 -2.471 1.00 97.25 119 THR A O 1
ATOM 927 N N . ILE A 1 120 ? -5.147 -1.463 -3.025 1.00 97.88 120 ILE A N 1
ATOM 928 C CA . ILE A 1 120 ? -5.239 -0.634 -1.822 1.00 97.88 120 ILE A CA 1
ATOM 929 C C . ILE A 1 120 ? -5.750 0.735 -2.244 1.00 97.88 120 ILE A C 1
ATOM 931 O O . ILE A 1 120 ? -5.143 1.391 -3.087 1.00 97.88 120 ILE A O 1
ATOM 935 N N . GLU A 1 121 ? -6.849 1.172 -1.651 1.00 97.38 121 GLU A N 1
ATOM 936 C CA . GLU A 1 121 ? -7.422 2.496 -1.856 1.00 97.38 121 GLU A CA 1
ATOM 937 C C . GLU A 1 121 ? -7.448 3.245 -0.525 1.00 97.38 121 GLU A C 1
ATOM 939 O O . GLU A 1 121 ? -7.862 2.705 0.502 1.00 97.38 121 GLU A O 1
ATOM 944 N N . VAL A 1 122 ? -7.013 4.500 -0.540 1.00 97.19 122 VAL A N 1
ATOM 945 C CA . VAL A 1 122 ? -7.151 5.417 0.590 1.00 97.19 122 VAL A CA 1
ATOM 946 C C . VAL A 1 122 ? -8.018 6.591 0.171 1.00 97.19 122 VAL A C 1
ATOM 948 O O . VAL A 1 122 ? -7.823 7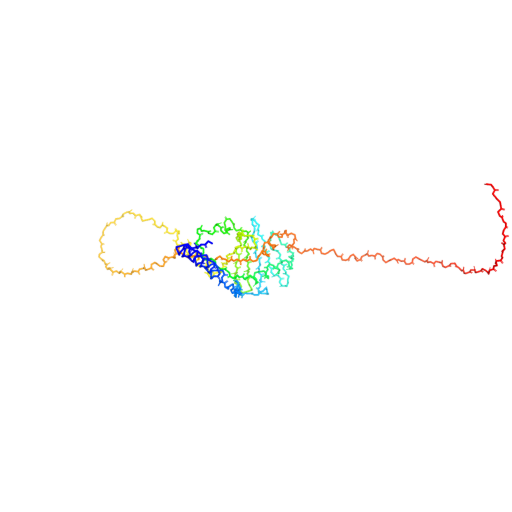.164 -0.900 1.00 97.19 122 VAL A O 1
ATOM 951 N N . ARG A 1 123 ? -8.972 6.958 1.027 1.00 96.44 123 ARG A N 1
ATOM 952 C CA . ARG A 1 123 ? -9.711 8.214 0.911 1.00 96.44 123 ARG A CA 1
ATOM 953 C C . ARG A 1 123 ? -9.284 9.151 2.021 1.00 96.44 123 ARG A C 1
ATOM 955 O O . ARG A 1 123 ? -9.317 8.773 3.197 1.00 96.44 123 ARG A O 1
ATOM 962 N N . LEU A 1 124 ? -8.920 10.359 1.630 1.00 95.94 124 LEU A N 1
ATOM 963 C CA . LEU A 1 124 ? -8.456 11.398 2.529 1.00 95.94 124 LEU A CA 1
ATOM 964 C C . LEU A 1 124 ? -9.626 12.193 3.131 1.00 95.94 124 LEU A C 1
ATOM 966 O O . LEU A 1 124 ? -10.787 12.046 2.739 1.00 95.94 124 LEU A O 1
ATOM 970 N N . GLU A 1 125 ? -9.334 13.044 4.113 1.00 94.88 125 GLU A N 1
ATOM 971 C CA . GLU A 1 125 ? -10.325 13.918 4.758 1.00 94.88 125 GLU A CA 1
ATOM 972 C C . GLU A 1 125 ? -10.988 14.916 3.797 1.00 94.88 125 GLU A C 1
ATOM 974 O O . GLU A 1 125 ? -12.140 15.297 4.013 1.00 94.88 125 GLU A O 1
ATOM 979 N N . ASN A 1 126 ? -10.281 15.320 2.740 1.00 92.94 126 ASN A N 1
ATOM 980 C CA . ASN A 1 126 ? -10.780 16.199 1.679 1.00 92.94 126 ASN A CA 1
ATOM 981 C C . ASN A 1 126 ? -11.563 15.451 0.578 1.00 92.94 126 ASN A C 1
ATOM 983 O O . ASN A 1 126 ? -11.917 16.065 -0.424 1.00 92.94 126 ASN A O 1
ATOM 987 N N . ASP A 1 127 ? -11.842 14.161 0.793 1.00 91.50 127 ASP A N 1
ATOM 988 C CA . ASP A 1 127 ? -12.474 13.217 -0.134 1.00 91.50 127 ASP A CA 1
ATOM 989 C C . ASP A 1 127 ? -11.624 12.802 -1.354 1.00 91.50 127 ASP A C 1
ATOM 991 O O . ASP A 1 127 ? -12.074 11.932 -2.108 1.00 91.50 127 ASP A O 1
ATOM 995 N N . ASP A 1 128 ? -10.385 13.297 -1.491 1.00 92.44 128 ASP A N 1
ATOM 996 C CA . ASP A 1 128 ? -9.449 12.827 -2.519 1.00 92.44 128 ASP A CA 1
ATOM 997 C C . ASP A 1 128 ? -9.165 11.333 -2.325 1.00 92.44 128 ASP A C 1
ATOM 999 O O . ASP A 1 128 ? -9.032 10.832 -1.200 1.00 92.44 128 ASP A O 1
ATOM 1003 N N . THR A 1 129 ? -9.081 10.605 -3.437 1.00 93.75 129 THR A N 1
ATOM 1004 C CA . THR A 1 129 ? -8.860 9.157 -3.426 1.00 93.75 129 THR A CA 1
ATOM 1005 C C . THR A 1 129 ? -7.572 8.786 -4.157 1.00 93.75 129 THR A C 1
ATOM 1007 O O . THR A 1 129 ? -7.360 9.171 -5.306 1.00 93.75 129 THR A O 1
ATOM 1010 N N . HIS A 1 130 ? -6.732 7.982 -3.505 1.00 94.44 130 HIS A N 1
ATOM 1011 C CA . HIS A 1 130 ? -5.503 7.441 -4.083 1.00 94.44 130 HIS A CA 1
ATOM 1012 C C . HIS A 1 130 ? -5.534 5.920 -4.077 1.00 94.44 130 HIS A C 1
ATOM 1014 O O . HIS A 1 130 ? -5.925 5.303 -3.083 1.00 94.44 130 HIS A O 1
ATOM 1020 N N . ARG A 1 131 ? -5.078 5.311 -5.173 1.00 95.25 131 ARG A N 1
ATOM 1021 C CA . ARG A 1 131 ? -5.060 3.859 -5.323 1.00 95.25 131 ARG A CA 1
ATOM 1022 C C . ARG A 1 131 ? -3.685 3.341 -5.707 1.00 95.25 131 ARG A C 1
ATOM 1024 O O . ARG A 1 131 ? -3.016 3.908 -6.567 1.00 95.25 131 ARG A O 1
ATOM 1031 N N . LEU A 1 132 ? -3.303 2.234 -5.079 1.00 96.69 132 LEU A N 1
ATOM 1032 C CA . LEU A 1 132 ? -2.135 1.435 -5.415 1.00 96.69 132 LEU A CA 1
ATOM 1033 C C . LEU A 1 132 ? -2.593 0.022 -5.775 1.00 96.69 132 LEU A C 1
ATOM 1035 O O . LEU A 1 132 ? -3.138 -0.703 -4.941 1.00 96.69 132 LEU A O 1
ATOM 1039 N N . ILE A 1 133 ? -2.369 -0.369 -7.022 1.00 96.31 133 ILE A N 1
ATOM 1040 C CA . ILE A 1 133 ? -2.664 -1.710 -7.521 1.00 96.31 133 ILE A CA 1
ATOM 1041 C C . ILE A 1 133 ? -1.361 -2.499 -7.475 1.00 96.31 133 ILE A C 1
ATOM 1043 O O . ILE A 1 133 ? -0.386 -2.113 -8.112 1.00 96.31 133 ILE A O 1
ATOM 1047 N N . LEU A 1 134 ? -1.339 -3.599 -6.730 1.00 96.94 134 LEU A N 1
ATOM 1048 C CA . LEU A 1 134 ? -0.188 -4.487 -6.606 1.00 96.94 134 LEU A CA 1
ATOM 1049 C C . LEU A 1 134 ? -0.301 -5.622 -7.623 1.00 96.94 134 LEU A C 1
ATOM 1051 O O . LEU A 1 134 ? -1.302 -6.338 -7.668 1.00 96.94 134 LEU A O 1
ATOM 1055 N N . GLY A 1 135 ? 0.730 -5.775 -8.444 1.00 96.06 135 GLY A N 1
ATOM 1056 C CA . GLY A 1 135 ? 0.850 -6.814 -9.455 1.00 96.06 135 GLY A CA 1
ATOM 1057 C C . GLY A 1 135 ? 1.629 -8.029 -8.957 1.00 96.06 135 GLY A C 1
ATOM 1058 O O . GLY A 1 135 ? 1.538 -8.445 -7.802 1.00 96.06 135 GLY A O 1
ATOM 1059 N N . GLY A 1 136 ? 2.398 -8.619 -9.865 1.00 95.19 136 GLY A N 1
ATOM 1060 C CA . GLY A 1 136 ? 3.297 -9.731 -9.598 1.00 95.19 136 GLY A CA 1
ATOM 1061 C C . GLY A 1 136 ? 4.636 -9.296 -9.003 1.00 95.19 136 GLY A C 1
ATOM 1062 O O . GLY A 1 136 ? 4.922 -8.116 -8.815 1.00 95.19 136 GLY A O 1
ATOM 1063 N N . TYR A 1 137 ? 5.472 -10.291 -8.731 1.00 94.19 137 TYR A N 1
ATOM 1064 C CA . TYR A 1 137 ? 6.843 -10.092 -8.274 1.00 94.19 137 TYR A CA 1
ATOM 1065 C C . TYR A 1 137 ? 7.772 -9.752 -9.437 1.00 94.19 137 TYR A C 1
ATOM 1067 O O . TYR A 1 137 ? 7.556 -10.218 -10.560 1.00 94.19 137 TYR A O 1
ATOM 1075 N N . ASP A 1 138 ? 8.848 -9.029 -9.142 1.00 89.31 138 ASP A N 1
ATOM 1076 C CA . ASP A 1 138 ? 9.979 -8.911 -10.058 1.00 89.31 138 ASP A CA 1
ATOM 1077 C C . ASP A 1 138 ? 10.730 -10.250 -10.230 1.00 89.31 138 ASP A C 1
ATOM 1079 O O . ASP A 1 138 ? 10.399 -11.283 -9.636 1.00 89.31 138 ASP A O 1
ATOM 1083 N N . PHE A 1 139 ? 11.735 -10.263 -11.110 1.00 85.06 139 PHE A N 1
ATOM 1084 C CA . PHE A 1 139 ? 12.404 -11.496 -11.539 1.00 85.06 139 PHE A CA 1
ATOM 1085 C C . PHE A 1 139 ? 13.060 -12.280 -10.390 1.00 85.06 139 PHE A C 1
ATOM 1087 O O . PHE A 1 139 ? 13.012 -13.512 -10.383 1.00 85.06 139 PHE A O 1
ATOM 1094 N N . ASP A 1 140 ? 13.678 -11.589 -9.429 1.00 88.38 140 ASP A N 1
ATOM 1095 C CA . ASP A 1 140 ? 14.313 -12.214 -8.264 1.00 88.38 140 ASP A CA 1
ATOM 1096 C C . ASP A 1 140 ? 13.376 -12.330 -7.048 1.00 88.38 140 ASP A C 1
ATOM 1098 O O . ASP A 1 140 ? 13.746 -12.951 -6.047 1.00 88.38 140 ASP A O 1
ATOM 1102 N N . ARG A 1 141 ? 12.137 -11.837 -7.180 1.00 88.19 141 ARG A N 1
ATOM 1103 C CA . ARG A 1 141 ? 11.081 -11.835 -6.161 1.00 88.19 141 ARG A CA 1
ATOM 1104 C C . ARG A 1 141 ? 11.469 -11.056 -4.910 1.00 88.19 141 ARG A C 1
ATOM 1106 O O . ARG A 1 141 ? 11.034 -11.403 -3.812 1.00 88.19 141 ARG A O 1
ATOM 1113 N N . SER A 1 142 ? 12.310 -10.040 -5.069 1.00 89.19 142 SER A N 1
ATOM 1114 C CA . SER A 1 142 ? 12.678 -9.129 -3.991 1.00 89.19 142 SER A CA 1
ATOM 1115 C C . SER A 1 142 ? 11.710 -7.954 -3.871 1.00 89.19 142 SER A C 1
ATOM 1117 O O . SER A 1 142 ? 11.604 -7.386 -2.785 1.00 89.19 142 SER A O 1
ATOM 1119 N N . ASN A 1 143 ? 10.964 -7.638 -4.936 1.00 93.50 143 ASN A N 1
ATOM 1120 C CA . ASN A 1 143 ? 10.003 -6.540 -4.966 1.00 93.50 143 ASN A CA 1
ATOM 1121 C C . ASN A 1 143 ? 8.701 -6.914 -5.688 1.00 93.50 143 ASN A C 1
ATOM 1123 O O . ASN A 1 143 ? 8.562 -7.994 -6.269 1.00 93.50 143 ASN A O 1
ATOM 1127 N N . ILE A 1 144 ? 7.740 -5.990 -5.653 1.00 95.38 144 ILE A N 1
ATOM 1128 C CA . ILE A 1 144 ? 6.409 -6.139 -6.248 1.00 95.38 144 ILE A CA 1
ATOM 1129 C C . ILE A 1 144 ? 6.202 -5.027 -7.277 1.00 95.38 144 ILE A C 1
ATOM 1131 O O . ILE A 1 144 ? 6.538 -3.872 -7.017 1.00 95.38 144 ILE A O 1
ATOM 1135 N N . TYR A 1 145 ? 5.638 -5.358 -8.436 1.00 95.88 145 TYR A N 1
ATOM 1136 C CA . TYR A 1 145 ? 5.199 -4.355 -9.403 1.00 95.88 145 TYR A CA 1
ATOM 1137 C C . TYR A 1 145 ? 3.958 -3.626 -8.897 1.00 95.88 145 TYR A C 1
ATOM 1139 O O . TYR A 1 145 ? 3.054 -4.251 -8.347 1.00 95.88 145 TYR A O 1
ATOM 1147 N N . ALA A 1 146 ? 3.874 -2.320 -9.121 1.00 96.25 146 ALA A N 1
ATOM 1148 C CA . ALA A 1 146 ? 2.707 -1.538 -8.739 1.00 96.25 146 ALA A CA 1
ATOM 1149 C C . ALA A 1 146 ? 2.280 -0.551 -9.825 1.00 96.25 146 ALA A C 1
ATOM 1151 O O . ALA A 1 146 ? 3.102 -0.090 -10.610 1.00 96.25 146 ALA A O 1
ATOM 1152 N N . GLN A 1 147 ? 0.995 -0.220 -9.849 1.00 94.38 147 GLN A N 1
ATOM 1153 C CA . GLN A 1 147 ? 0.444 0.898 -10.611 1.00 94.38 147 GLN A CA 1
ATOM 1154 C C . GLN A 1 147 ? -0.246 1.848 -9.642 1.00 94.38 147 GLN A C 1
ATOM 1156 O O . GLN A 1 147 ? -0.946 1.404 -8.726 1.00 94.38 147 GLN A O 1
ATOM 1161 N N . THR A 1 148 ? -0.050 3.144 -9.841 1.00 92.19 148 THR A N 1
ATOM 1162 C CA . THR A 1 148 ? -0.851 4.166 -9.177 1.00 92.19 148 THR A CA 1
ATOM 1163 C C . THR A 1 148 ? -2.011 4.539 -10.088 1.00 92.19 148 THR A C 1
ATOM 1165 O O . THR A 1 148 ? -1.887 4.536 -11.310 1.00 92.19 148 THR A O 1
ATOM 1168 N N . GLU A 1 149 ? -3.160 4.837 -9.499 1.00 82.62 149 GLU A N 1
ATOM 1169 C CA . GLU A 1 149 ? -4.271 5.422 -10.240 1.00 82.62 149 GLU A CA 1
ATOM 1170 C C . GLU A 1 149 ? -4.792 6.605 -9.439 1.00 82.62 149 GLU A C 1
ATOM 1172 O O . GLU A 1 149 ? -5.271 6.446 -8.310 1.00 82.62 149 GLU A O 1
ATOM 1177 N N . SER A 1 150 ? -4.641 7.802 -10.004 1.00 65.38 150 SER A N 1
ATOM 1178 C CA . SER A 1 150 ? -5.227 9.014 -9.443 1.00 65.38 150 SER A CA 1
ATOM 1179 C C . SER A 1 150 ? -6.636 9.235 -10.002 1.00 65.38 150 SER A C 1
ATOM 1181 O O . SER A 1 150 ? -6.991 8.738 -11.075 1.00 65.38 150 SER A O 1
ATOM 1183 N N . GLU A 1 151 ? -7.461 10.025 -9.308 1.00 59.97 151 GLU A N 1
ATOM 1184 C CA . GLU A 1 151 ? -8.769 10.436 -9.841 1.00 59.97 151 GLU A CA 1
ATOM 1185 C C . GLU A 1 151 ? -8.663 11.184 -11.180 1.00 59.97 151 GLU A C 1
ATOM 1187 O O . GLU A 1 151 ? -9.581 11.100 -11.998 1.00 59.97 151 GLU A O 1
ATOM 1192 N N . GLN A 1 152 ? -7.537 11.860 -11.435 1.00 51.12 152 GLN A N 1
ATOM 1193 C CA . GLN A 1 152 ? -7.248 12.507 -12.716 1.00 51.12 152 GLN A CA 1
ATOM 1194 C C . GLN A 1 152 ? -7.143 11.473 -13.849 1.00 51.12 152 GLN A C 1
ATOM 1196 O O . GLN A 1 152 ? -7.784 11.635 -14.888 1.00 51.12 152 GLN A O 1
ATOM 1201 N N . ASP A 1 153 ? -6.407 10.384 -13.625 1.00 58.50 153 ASP A N 1
ATOM 1202 C CA . ASP A 1 153 ? -6.211 9.311 -14.612 1.00 58.50 153 ASP A CA 1
ATOM 1203 C C . ASP A 1 153 ? -7.506 8.523 -14.841 1.00 58.50 153 ASP A C 1
ATOM 1205 O O . ASP A 1 153 ? -7.847 8.143 -15.964 1.00 58.50 153 ASP A O 1
ATOM 1209 N N . ARG A 1 154 ? -8.295 8.347 -13.776 1.00 62.75 154 ARG A N 1
ATOM 1210 C CA . ARG A 1 154 ? -9.590 7.667 -13.828 1.00 62.75 154 ARG A CA 1
ATOM 1211 C C . ARG A 1 154 ? -10.652 8.471 -14.578 1.00 62.75 154 ARG A C 1
ATOM 1213 O O . ARG A 1 154 ? -11.445 7.876 -15.304 1.00 62.75 154 ARG A O 1
ATOM 1220 N N . ALA A 1 155 ? -10.682 9.799 -14.443 1.00 57.16 155 ALA A N 1
ATOM 1221 C CA . ALA A 1 155 ? -11.578 10.646 -15.237 1.00 57.16 155 ALA A CA 1
ATOM 1222 C C . ALA A 1 155 ? -11.297 10.484 -16.743 1.00 57.16 155 ALA A C 1
ATOM 1224 O O . ALA A 1 155 ? -12.223 10.270 -17.526 1.00 57.16 155 ALA A O 1
ATOM 1225 N N . ILE A 1 156 ? -10.015 10.445 -17.121 1.00 57.53 156 ILE A N 1
ATOM 1226 C CA . ILE A 1 156 ? -9.568 10.222 -18.503 1.00 57.53 156 ILE A CA 1
ATOM 1227 C C . ILE A 1 156 ? -9.958 8.812 -18.998 1.00 57.53 156 ILE A C 1
ATOM 1229 O O . ILE A 1 156 ? -10.447 8.657 -20.123 1.00 57.53 156 ILE A O 1
ATOM 1233 N N . ALA A 1 157 ? -9.805 7.777 -18.164 1.00 56.56 157 ALA A N 1
ATOM 1234 C CA . ALA A 1 157 ? -10.176 6.396 -18.501 1.00 56.56 157 ALA A CA 1
ATOM 1235 C C . ALA A 1 157 ? -11.703 6.173 -18.615 1.00 56.56 157 ALA A C 1
ATOM 1237 O O . ALA A 1 157 ? -12.178 5.382 -19.437 1.00 56.56 157 ALA A O 1
ATOM 1238 N N . LEU A 1 158 ? -12.502 6.877 -17.808 1.00 55.97 158 LEU A N 1
ATOM 1239 C CA . LEU A 1 158 ? -13.964 6.777 -17.844 1.00 55.97 158 LEU A CA 1
ATOM 1240 C C . LEU A 1 158 ? -14.563 7.542 -19.034 1.00 55.97 158 LEU A C 1
ATOM 1242 O O . LEU A 1 158 ? -15.437 7.004 -19.713 1.00 55.97 158 LEU A O 1
ATOM 1246 N N . GLU A 1 159 ? -14.050 8.730 -19.368 1.00 56.12 159 GLU A N 1
ATOM 1247 C CA . GLU A 1 159 ? -14.500 9.489 -20.549 1.00 56.12 159 GLU A CA 1
ATOM 1248 C C . GLU A 1 159 ? -14.204 8.769 -21.878 1.00 56.12 159 GLU A C 1
ATOM 1250 O O . GLU A 1 159 ? -14.972 8.870 -22.840 1.00 56.12 159 GLU A O 1
ATOM 1255 N N . SER A 1 160 ? -13.114 8.001 -21.943 1.00 51.97 160 SER A N 1
ATOM 1256 C CA . SER A 1 160 ? -12.760 7.196 -23.120 1.00 51.97 160 SER A CA 1
ATOM 1257 C C . SER A 1 160 ? -13.636 5.941 -23.272 1.00 51.97 160 SER A C 1
ATOM 1259 O O . SER A 1 160 ? -13.922 5.522 -24.398 1.00 51.97 160 SER A O 1
ATOM 1261 N N . SER A 1 161 ? -14.148 5.392 -22.166 1.00 54.69 161 SER A N 1
ATOM 1262 C CA . SER A 1 161 ? -15.030 4.215 -22.154 1.00 54.69 161 SER A CA 1
ATOM 1263 C C . SER A 1 161 ? -16.434 4.506 -22.711 1.00 54.69 161 SER A C 1
ATOM 1265 O O . SER A 1 161 ? -16.988 3.686 -23.445 1.00 54.69 161 SER A O 1
ATOM 1267 N N . ASP A 1 162 ? -16.995 5.689 -22.436 1.00 55.44 162 ASP A N 1
ATOM 1268 C CA . ASP A 1 162 ? -18.326 6.092 -22.925 1.00 55.44 162 ASP A CA 1
ATOM 1269 C C . ASP A 1 162 ? -18.369 6.328 -24.449 1.00 55.44 162 ASP A C 1
ATOM 1271 O O . ASP A 1 162 ? -19.411 6.159 -25.088 1.00 55.44 162 ASP A O 1
ATOM 1275 N N . ARG A 1 163 ? -17.232 6.657 -25.076 1.00 49.06 163 ARG A N 1
ATOM 1276 C CA . ARG A 1 163 ? -17.153 6.948 -26.520 1.00 49.06 163 ARG A CA 1
ATOM 1277 C C . ARG A 1 163 ? -17.148 5.705 -27.416 1.00 49.06 163 ARG A C 1
ATOM 1279 O O . ARG A 1 163 ? -17.568 5.791 -28.570 1.00 49.06 163 ARG A O 1
ATOM 1286 N N . LEU A 1 164 ? -16.739 4.543 -26.902 1.00 54.09 164 LEU A N 1
ATOM 1287 C CA . LEU A 1 164 ? -16.714 3.278 -27.657 1.00 54.09 164 LEU A CA 1
ATOM 1288 C C . LEU A 1 164 ? -18.083 2.569 -27.703 1.00 54.09 164 LEU A C 1
ATOM 1290 O O . LEU A 1 164 ? -18.257 1.610 -28.456 1.00 54.09 164 LEU A O 1
ATOM 1294 N N . GLY A 1 165 ? -19.069 3.049 -26.936 1.00 46.50 165 GLY A N 1
ATOM 1295 C CA . GLY A 1 165 ? -20.436 2.515 -26.912 1.00 46.50 165 GLY A CA 1
ATOM 1296 C C . GLY A 1 165 ? -21.356 3.035 -28.024 1.00 46.50 165 GLY A C 1
ATOM 1297 O O . GLY A 1 165 ? -22.379 2.413 -28.311 1.00 46.50 165 GLY A O 1
ATOM 1298 N N . SER A 1 166 ? -21.008 4.136 -28.695 1.00 45.16 166 SER A N 1
ATOM 1299 C CA . SER A 1 166 ? -21.802 4.712 -29.790 1.00 45.16 166 SER A CA 1
ATOM 1300 C C . SER A 1 166 ? -21.311 4.242 -31.162 1.00 45.16 166 SER A C 1
ATOM 1302 O O . SER A 1 166 ? -20.862 5.028 -31.992 1.00 45.16 166 SER A O 1
ATOM 1304 N N . SER A 1 167 ? -21.414 2.935 -31.423 1.00 46.78 167 SER A N 1
ATOM 1305 C CA . SER A 1 167 ? -21.374 2.411 -32.794 1.00 46.78 167 SER A CA 1
ATOM 1306 C C . SER A 1 167 ? -22.734 2.665 -33.451 1.00 46.78 167 SER A C 1
ATOM 1308 O O . SER A 1 167 ? -23.625 1.813 -33.457 1.00 46.78 167 SER A O 1
ATOM 1310 N N . ASP A 1 168 ? -22.921 3.890 -33.940 1.00 47.81 168 ASP A N 1
ATOM 1311 C CA . ASP A 1 168 ? -24.066 4.253 -34.769 1.00 47.81 168 ASP A CA 1
ATOM 1312 C C . ASP A 1 168 ? -23.970 3.464 -36.086 1.00 47.81 168 ASP A C 1
ATOM 1314 O O . ASP A 1 168 ? -23.035 3.626 -36.872 1.00 47.81 168 ASP A O 1
ATOM 1318 N N . SER A 1 169 ? -24.896 2.527 -36.294 1.00 48.00 169 SER A N 1
ATOM 1319 C CA . SER A 1 169 ? -25.065 1.851 -37.582 1.00 48.00 169 SER A CA 1
ATOM 1320 C C . SER A 1 169 ? -25.675 2.837 -38.577 1.00 48.00 169 SER A C 1
ATOM 1322 O O . SER A 1 169 ? -26.842 3.192 -38.398 1.00 48.00 169 SER A O 1
ATOM 1324 N N . PRO A 1 170 ? -24.994 3.218 -39.675 1.00 47.78 170 PRO A N 1
ATOM 1325 C CA . PRO A 1 170 ? -25.638 4.032 -40.686 1.00 47.78 170 PRO A CA 1
ATOM 1326 C C . PRO A 1 170 ? -26.586 3.146 -41.497 1.00 47.78 170 PRO A C 1
ATOM 1328 O O . PRO A 1 170 ? -26.189 2.380 -42.379 1.00 47.78 170 PRO A O 1
ATOM 1331 N N . GLY A 1 171 ? -27.876 3.250 -41.188 1.00 37.00 171 GLY A N 1
ATOM 1332 C CA . GLY A 1 171 ? -28.935 2.813 -42.084 1.00 37.00 171 GLY A CA 1
ATOM 1333 C C . GLY A 1 171 ? -28.898 3.640 -43.371 1.00 37.00 171 GLY A C 1
ATOM 1334 O O . GLY A 1 171 ? -28.987 4.862 -43.341 1.00 37.00 171 GLY A O 1
ATOM 1335 N N . SER A 1 172 ? -28.786 2.975 -44.518 1.00 43.84 172 SER A N 1
ATOM 1336 C CA . SER A 1 172 ? -29.275 3.532 -45.791 1.00 43.84 172 SER A CA 1
ATOM 1337 C C . SER A 1 172 ? -30.807 3.382 -45.860 1.00 43.84 172 SER A C 1
ATOM 1339 O O . SER A 1 172 ? -31.321 2.510 -45.150 1.00 43.84 172 SER A O 1
ATOM 1341 N N . PRO A 1 173 ? -31.555 4.070 -46.755 1.00 59.19 173 PRO A N 1
ATOM 1342 C CA . PRO A 1 173 ? -31.157 5.023 -47.808 1.00 59.19 173 PRO A CA 1
ATOM 1343 C C . PRO A 1 173 ? -32.025 6.315 -47.864 1.00 59.19 173 PRO A C 1
ATOM 1345 O O . PRO A 1 173 ? -33.036 6.408 -47.178 1.00 59.19 173 PRO A O 1
ATOM 1348 N N . ASP A 1 174 ? -31.625 7.290 -48.694 1.00 37.81 174 ASP A N 1
ATOM 1349 C CA . ASP A 1 174 ? -32.392 7.950 -49.789 1.00 37.81 174 ASP A CA 1
ATOM 1350 C C . ASP A 1 174 ? -31.890 9.394 -50.034 1.00 37.81 174 ASP A C 1
ATOM 1352 O O . ASP A 1 174 ? -31.722 10.189 -49.114 1.00 37.81 174 ASP A O 1
ATOM 1356 N N . SER A 1 175 ? -31.633 9.729 -51.299 1.00 42.22 175 SER A N 1
ATOM 1357 C CA . SER A 1 175 ? -31.437 11.102 -51.814 1.00 42.22 175 SER A CA 1
ATOM 1358 C C . SER A 1 175 ? -32.802 11.659 -52.287 1.00 42.22 175 SER A C 1
ATOM 1360 O O . SER A 1 175 ? -33.705 10.838 -52.437 1.00 42.22 175 SER A O 1
ATOM 1362 N N . PRO A 1 176 ? -33.001 12.957 -52.643 1.00 63.00 176 PRO A N 1
ATOM 1363 C CA . PRO A 1 176 ? -31.990 13.949 -53.039 1.00 63.00 176 PRO A CA 1
ATOM 1364 C C . PRO A 1 176 ? -32.259 15.429 -52.646 1.00 63.00 176 PRO A C 1
ATOM 1366 O O . PRO A 1 176 ? -33.276 15.781 -52.057 1.00 63.00 176 PRO A O 1
ATOM 1369 N N . ASP A 1 177 ? -31.317 16.267 -53.098 1.00 47.94 177 ASP A N 1
ATOM 1370 C CA . ASP A 1 177 ? -31.370 17.718 -53.340 1.00 47.94 177 ASP A CA 1
ATOM 1371 C C . ASP A 1 177 ? -31.180 18.681 -52.157 1.00 47.94 177 ASP A C 1
ATOM 1373 O O . ASP A 1 177 ? -31.997 18.784 -51.246 1.00 47.94 177 ASP A O 1
ATOM 1377 N N . GLY A 1 178 ? -30.120 19.492 -52.260 1.00 40.94 178 GLY A N 1
ATOM 1378 C CA . GLY A 1 178 ? -29.938 20.703 -51.463 1.00 40.94 178 GLY A CA 1
ATOM 1379 C C . GLY A 1 178 ? -28.477 21.104 -51.310 1.00 40.94 178 GLY A C 1
ATOM 1380 O O . GLY A 1 178 ? -27.790 20.612 -50.422 1.00 40.94 178 GLY A O 1
ATOM 1381 N N . ASP A 1 179 ? -28.016 22.002 -52.177 1.00 48.91 179 ASP A N 1
ATOM 1382 C CA . ASP A 1 179 ? -26.736 22.701 -52.077 1.00 48.91 179 ASP A CA 1
ATOM 1383 C C . ASP A 1 179 ? -26.534 23.345 -50.693 1.00 48.91 179 ASP A C 1
ATOM 1385 O O . ASP A 1 179 ? -27.399 24.106 -50.266 1.00 48.91 179 ASP A O 1
ATOM 1389 N N . ALA A 1 180 ? -25.387 23.118 -50.041 1.00 44.09 180 ALA A N 1
ATOM 1390 C CA . ALA A 1 180 ? -24.701 24.127 -49.223 1.00 44.09 180 ALA A CA 1
ATOM 1391 C C . ALA A 1 180 ? -23.378 23.601 -48.633 1.00 44.09 180 ALA A C 1
ATOM 1393 O O . ALA A 1 180 ? -23.345 22.685 -47.822 1.00 44.09 180 ALA A O 1
ATOM 1394 N N . GLU A 1 181 ? -22.307 24.283 -49.035 1.00 40.53 181 GLU A N 1
ATOM 1395 C CA . GLU A 1 181 ? -21.269 24.806 -48.140 1.00 40.53 181 GLU A CA 1
ATOM 1396 C C . GLU A 1 181 ? -20.326 23.807 -47.448 1.00 40.53 181 GLU A C 1
ATOM 1398 O O . GLU A 1 181 ? -20.523 23.308 -46.346 1.00 40.53 181 GLU A O 1
ATOM 1403 N N . SER A 1 182 ? -19.193 23.644 -48.136 1.00 47.25 182 SER A N 1
ATOM 1404 C CA . SER A 1 182 ? -17.856 23.414 -47.595 1.00 47.25 182 SER A CA 1
ATOM 1405 C C . SER A 1 182 ? -17.612 24.151 -46.271 1.00 47.25 182 SER A C 1
ATOM 1407 O O . SER A 1 182 ? -17.223 25.317 -46.284 1.00 47.25 182 SER A O 1
ATOM 1409 N N . ASN A 1 183 ? -17.690 23.422 -45.164 1.00 39.06 183 ASN A N 1
ATOM 1410 C CA . ASN A 1 183 ? -16.894 23.697 -43.976 1.00 39.06 183 ASN A CA 1
ATOM 1411 C C . ASN A 1 183 ? -15.942 22.518 -43.795 1.00 39.06 183 ASN A C 1
ATOM 1413 O O . ASN A 1 183 ? -16.322 21.446 -43.333 1.00 39.06 183 ASN A O 1
ATOM 1417 N N . ALA A 1 184 ? -14.702 22.713 -44.240 1.00 41.25 184 ALA A N 1
ATOM 1418 C CA . ALA A 1 184 ? -13.583 21.900 -43.801 1.00 41.25 184 ALA A CA 1
ATOM 1419 C C . ALA A 1 184 ? -13.225 22.349 -42.378 1.00 41.25 184 ALA A C 1
A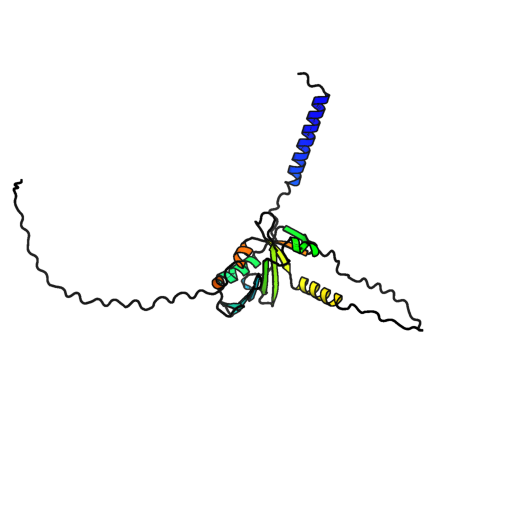TOM 1421 O O . ALA A 1 184 ? -12.262 23.084 -42.179 1.00 41.25 184 ALA A O 1
ATOM 1422 N N . ASP A 1 185 ? -14.042 21.945 -41.410 1.00 38.44 185 ASP A N 1
ATOM 1423 C CA . ASP A 1 185 ? -13.562 21.770 -40.049 1.00 38.44 185 ASP A CA 1
ATOM 1424 C C . ASP A 1 185 ? -12.861 20.416 -40.043 1.00 38.44 185 ASP A C 1
ATOM 1426 O O . ASP A 1 185 ? -13.483 19.354 -40.036 1.00 38.44 185 ASP A O 1
ATOM 1430 N N . THR A 1 186 ? -11.535 20.463 -40.153 1.00 42.47 186 THR A N 1
ATOM 1431 C CA . THR A 1 186 ? -10.691 19.368 -39.692 1.00 42.47 186 THR A CA 1
ATOM 1432 C C . 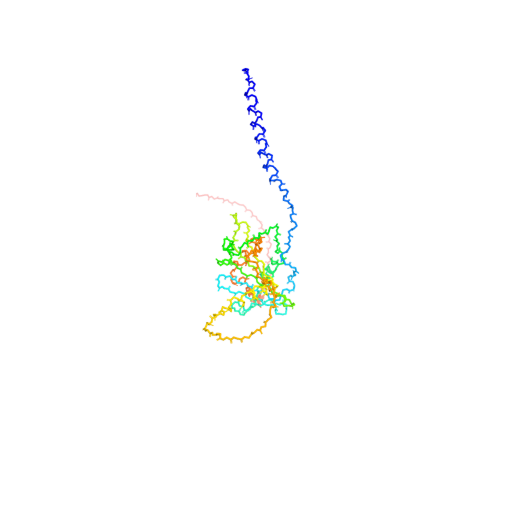THR A 1 186 ? -10.933 19.266 -38.191 1.00 42.47 186 THR A C 1
ATOM 1434 O O . THR A 1 186 ? -10.271 19.932 -37.398 1.00 42.47 186 THR A O 1
ATOM 1437 N N . ASP A 1 187 ? -11.937 18.474 -37.828 1.00 37.22 187 ASP A N 1
ATOM 1438 C CA . ASP A 1 187 ? -12.043 17.824 -36.534 1.00 37.22 187 ASP A CA 1
ATOM 1439 C C . ASP A 1 187 ? -10.794 16.945 -36.431 1.00 37.22 187 ASP A C 1
ATOM 1441 O O . ASP A 1 187 ? -10.723 15.830 -36.950 1.00 37.22 187 ASP A O 1
ATOM 1445 N N . THR A 1 188 ? -9.721 17.530 -35.901 1.00 41.22 188 THR A N 1
ATOM 1446 C CA . THR A 1 188 ? -8.629 16.752 -35.341 1.00 41.22 188 THR A CA 1
ATOM 1447 C C . THR A 1 188 ? -9.263 16.017 -34.174 1.00 41.22 188 THR A C 1
ATOM 1449 O O . THR A 1 188 ? -9.355 16.559 -33.075 1.00 41.22 188 THR A O 1
ATOM 1452 N N . GLN A 1 189 ? -9.768 14.814 -34.449 1.00 39.59 189 GLN A N 1
ATOM 1453 C CA . GLN A 1 189 ? -10.005 13.820 -33.424 1.00 39.59 189 GLN A CA 1
ATOM 1454 C C . GLN A 1 189 ? -8.705 13.729 -32.623 1.00 39.59 189 GLN A C 1
ATOM 1456 O O . GLN A 1 189 ? -7.703 13.208 -33.111 1.00 39.59 189 GLN A O 1
ATOM 1461 N N . ASP A 1 190 ? -8.725 14.252 -31.400 1.00 47.16 190 ASP A N 1
ATOM 1462 C CA . ASP A 1 190 ? -7.973 13.678 -30.290 1.00 47.16 190 ASP A CA 1
ATOM 1463 C C . ASP A 1 190 ? -8.483 12.230 -30.141 1.00 47.16 190 ASP A C 1
ATOM 1465 O O . ASP A 1 190 ? -9.339 11.918 -29.308 1.00 47.16 190 ASP A O 1
ATOM 1469 N N . GLU A 1 191 ? -8.053 11.344 -31.046 1.00 47.31 191 GLU A N 1
ATOM 1470 C CA . GLU A 1 191 ? -7.976 9.925 -30.735 1.00 47.31 191 GLU A CA 1
ATOM 1471 C C . GLU A 1 191 ? -7.045 9.836 -29.520 1.00 47.31 191 GLU A C 1
ATOM 1473 O O . GLU A 1 191 ? -5.915 10.326 -29.606 1.00 47.31 191 GLU A O 1
ATOM 1478 N N . PRO A 1 192 ? -7.483 9.275 -28.378 1.00 44.41 192 PRO A N 1
ATOM 1479 C CA . PRO A 1 192 ? -6.543 8.951 -27.320 1.00 44.41 192 PRO A CA 1
ATOM 1480 C C . PRO A 1 192 ? -5.502 8.017 -27.935 1.00 44.41 192 PRO A C 1
ATOM 1482 O O . PRO A 1 192 ? -5.856 6.965 -28.469 1.00 44.41 192 PRO A O 1
ATOM 1485 N N . ASP A 1 193 ? -4.244 8.454 -27.933 1.00 48.34 193 ASP A N 1
ATOM 1486 C CA . ASP A 1 193 ? -3.134 7.720 -28.525 1.00 48.34 193 ASP A CA 1
ATOM 1487 C C . ASP A 1 193 ? -3.137 6.287 -27.957 1.00 48.34 193 ASP A C 1
ATOM 1489 O O . ASP A 1 193 ? -2.932 6.116 -26.752 1.00 48.34 193 ASP A O 1
ATOM 1493 N N . PRO A 1 194 ? -3.381 5.239 -28.770 1.00 49.03 194 PRO A N 1
ATOM 1494 C CA . PRO A 1 194 ? -3.353 3.855 -28.296 1.00 49.03 194 PRO A CA 1
ATOM 1495 C C . PRO A 1 194 ? -1.950 3.431 -27.827 1.00 49.03 194 PRO A C 1
ATOM 1497 O O . PRO A 1 194 ? -1.787 2.334 -27.301 1.00 49.03 194 PRO A O 1
ATOM 1500 N N . SER A 1 195 ? -0.951 4.304 -28.000 1.00 48.38 195 SER A N 1
ATOM 1501 C CA . SER A 1 195 ? 0.416 4.184 -27.496 1.00 48.38 195 SER A CA 1
ATOM 1502 C C . SER A 1 195 ? 0.610 4.812 -26.110 1.00 48.38 195 SER A C 1
ATOM 1504 O O . SER A 1 195 ? 1.752 4.921 -25.663 1.00 48.38 195 SER A O 1
ATOM 1506 N N . ALA A 1 196 ? -0.457 5.253 -25.427 1.00 68.38 196 ALA A N 1
ATOM 1507 C CA . ALA A 1 196 ? -0.374 5.723 -24.047 1.00 68.38 196 ALA A CA 1
ATOM 1508 C C . ALA A 1 196 ? 0.060 4.563 -23.135 1.00 68.38 196 ALA A C 1
ATOM 1510 O O . ALA A 1 196 ? -0.735 3.726 -22.706 1.00 68.38 196 ALA A O 1
ATOM 1511 N N . THR A 1 197 ? 1.365 4.485 -22.896 1.00 78.25 197 THR A N 1
ATOM 1512 C CA . THR A 1 197 ? 1.977 3.560 -21.949 1.00 78.25 197 THR A CA 1
ATOM 1513 C C . THR A 1 197 ? 1.533 3.893 -20.533 1.00 78.25 197 THR A C 1
ATOM 1515 O O . THR A 1 197 ? 1.420 5.065 -20.181 1.00 78.25 197 THR A O 1
ATOM 1518 N N . VAL A 1 198 ? 1.334 2.865 -19.717 1.00 85.56 198 VAL A N 1
ATOM 1519 C CA . VAL A 1 198 ? 1.033 2.991 -18.294 1.00 85.56 198 VAL A CA 1
ATOM 1520 C C . VAL A 1 198 ? 2.319 2.840 -17.494 1.00 85.56 198 VAL A C 1
ATOM 1522 O O . VAL A 1 198 ? 3.127 1.949 -17.770 1.00 85.56 198 VAL A O 1
ATOM 1525 N N . ASP A 1 199 ? 2.498 3.703 -16.502 1.00 90.31 199 ASP A N 1
ATOM 1526 C CA . ASP A 1 199 ? 3.652 3.662 -15.616 1.00 90.31 199 ASP A CA 1
ATOM 1527 C C . ASP A 1 199 ? 3.525 2.514 -14.608 1.00 90.31 199 ASP A C 1
ATOM 1529 O O . ASP A 1 199 ? 2.574 2.424 -13.830 1.00 90.31 199 ASP A O 1
ATOM 1533 N N . VAL A 1 200 ? 4.518 1.626 -14.617 1.00 91.81 200 VAL A N 1
ATOM 1534 C CA . VAL A 1 200 ? 4.662 0.527 -13.661 1.00 91.81 200 VAL A CA 1
ATOM 1535 C C . VAL A 1 200 ? 5.854 0.805 -12.751 1.00 91.81 200 VAL A C 1
ATOM 1537 O O . VAL A 1 200 ? 6.988 0.954 -13.208 1.00 91.81 200 VAL A O 1
ATOM 1540 N N . PHE A 1 201 ? 5.594 0.834 -11.451 1.00 93.88 201 PHE A N 1
ATOM 1541 C CA . PHE A 1 201 ? 6.553 1.084 -10.379 1.00 93.88 201 PHE A CA 1
ATOM 1542 C C . PHE A 1 201 ? 7.041 -0.223 -9.747 1.00 93.88 201 PHE A C 1
ATOM 1544 O O . PHE A 1 201 ? 6.436 -1.283 -9.931 1.00 93.88 201 PHE A O 1
ATOM 1551 N N . ILE A 1 202 ? 8.115 -0.143 -8.960 1.00 92.69 202 ILE A N 1
ATOM 1552 C CA . ILE A 1 202 ? 8.574 -1.228 -8.089 1.00 92.69 202 ILE A CA 1
ATOM 1553 C C . ILE A 1 202 ? 8.421 -0.775 -6.639 1.00 92.69 202 ILE A C 1
ATOM 1555 O O . ILE A 1 202 ? 8.939 0.271 -6.263 1.00 92.69 202 ILE A O 1
ATOM 1559 N N . VAL A 1 203 ? 7.734 -1.573 -5.822 1.00 94.38 203 VAL A N 1
ATOM 1560 C CA . VAL A 1 203 ? 7.500 -1.279 -4.403 1.00 94.38 203 VAL A CA 1
ATOM 1561 C C . VAL A 1 203 ? 8.012 -2.388 -3.488 1.00 94.38 203 VAL A C 1
ATOM 1563 O O . VAL A 1 203 ? 8.210 -3.537 -3.891 1.00 94.38 203 VAL A O 1
ATOM 1566 N N . SER A 1 204 ? 8.209 -2.024 -2.220 1.00 93.06 204 SER A N 1
ATOM 1567 C CA . SER A 1 204 ? 8.729 -2.904 -1.172 1.00 93.06 204 SER A CA 1
ATOM 1568 C C . SER A 1 204 ? 7.867 -4.161 -0.946 1.00 93.06 204 SER A C 1
ATOM 1570 O O . SER A 1 204 ? 6.635 -4.070 -0.924 1.00 93.06 204 SER A O 1
ATOM 1572 N N . PRO A 1 205 ? 8.476 -5.321 -0.633 1.00 92.31 205 PRO A N 1
ATOM 1573 C CA . PRO A 1 205 ? 7.748 -6.538 -0.264 1.00 92.31 205 PRO A CA 1
ATOM 1574 C C . PRO A 1 205 ? 6.982 -6.416 1.067 1.00 92.31 205 PRO A C 1
ATOM 1576 O O . PRO A 1 205 ? 6.176 -7.283 1.406 1.00 92.31 205 PRO A O 1
ATOM 1579 N N . SER A 1 206 ? 7.170 -5.334 1.835 1.00 93.38 206 SER A N 1
ATOM 1580 C CA . SER A 1 206 ? 6.359 -5.050 3.029 1.00 93.38 206 SER A CA 1
ATOM 1581 C C . SER A 1 206 ? 4.857 -5.005 2.728 1.00 93.38 206 SER A C 1
ATOM 1583 O O . SER A 1 206 ? 4.057 -5.357 3.597 1.00 93.38 206 SER A O 1
ATOM 1585 N N . PHE A 1 207 ? 4.474 -4.632 1.502 1.00 95.44 207 PHE A N 1
ATOM 1586 C CA . PHE A 1 207 ? 3.086 -4.689 1.051 1.00 95.44 207 PHE A CA 1
ATOM 1587 C C . PHE A 1 207 ? 2.532 -6.117 1.062 1.00 95.44 207 PHE A C 1
ATOM 1589 O O . PHE A 1 207 ? 1.450 -6.326 1.602 1.00 95.44 207 PHE A O 1
ATOM 1596 N N . GLU A 1 208 ? 3.287 -7.113 0.583 1.00 92.38 208 GLU A N 1
ATOM 1597 C CA . GLU A 1 208 ? 2.886 -8.529 0.649 1.00 92.38 208 GLU A CA 1
ATOM 1598 C C . GLU A 1 208 ? 2.643 -8.965 2.101 1.00 92.38 208 GLU A C 1
ATOM 1600 O O . GLU A 1 208 ? 1.652 -9.628 2.411 1.00 92.38 208 GLU A O 1
ATOM 1605 N N . THR A 1 209 ? 3.527 -8.552 3.012 1.00 91.19 209 THR A N 1
ATOM 1606 C CA . THR A 1 209 ? 3.389 -8.872 4.441 1.00 91.19 209 THR A CA 1
ATOM 1607 C C . THR A 1 209 ? 2.139 -8.235 5.049 1.00 91.19 209 THR A C 1
ATOM 1609 O O . THR A 1 209 ? 1.522 -8.829 5.931 1.00 91.19 209 THR A O 1
ATOM 1612 N N . ALA A 1 210 ? 1.760 -7.034 4.604 1.00 92.56 210 ALA A N 1
ATOM 1613 C CA . ALA A 1 210 ? 0.564 -6.351 5.082 1.00 92.56 210 ALA A CA 1
ATOM 1614 C C . ALA A 1 210 ? -0.718 -7.041 4.603 1.00 92.56 210 ALA A C 1
ATOM 1616 O O . ALA A 1 210 ? -1.606 -7.301 5.412 1.00 92.56 210 ALA A O 1
ATOM 1617 N N . ILE A 1 211 ? -0.801 -7.356 3.308 1.00 93.44 211 ILE A N 1
ATOM 1618 C CA . ILE A 1 211 ? -2.024 -7.878 2.681 1.00 93.44 211 ILE A CA 1
ATOM 1619 C C . ILE A 1 211 ? -2.271 -9.358 3.006 1.00 93.44 211 ILE A C 1
ATOM 1621 O O . ILE A 1 211 ? -3.413 -9.780 3.117 1.00 93.44 211 ILE A O 1
ATOM 1625 N N . ASN A 1 212 ? -1.228 -10.154 3.253 1.00 92.81 212 ASN A N 1
ATOM 1626 C CA . ASN A 1 212 ? -1.383 -11.576 3.591 1.00 92.81 212 ASN A CA 1
ATOM 1627 C C . ASN A 1 212 ? -1.750 -11.838 5.067 1.00 92.81 212 ASN A C 1
ATOM 1629 O O . ASN A 1 212 ? -1.700 -12.984 5.523 1.00 92.81 212 ASN A O 1
ATOM 1633 N N . ARG A 1 213 ? -2.104 -10.801 5.837 1.00 93.50 213 ARG A N 1
ATOM 1634 C CA . ARG A 1 213 ? -2.534 -10.948 7.235 1.00 93.50 213 ARG A CA 1
ATOM 1635 C C . ARG A 1 213 ? -3.914 -11.609 7.326 1.00 93.50 213 ARG A C 1
ATOM 1637 O O . ARG A 1 213 ? -4.810 -11.236 6.564 1.00 93.50 213 ARG A O 1
ATOM 1644 N N . PRO A 1 214 ? -4.125 -12.545 8.270 1.00 93.88 214 PRO A N 1
ATOM 1645 C CA . PRO A 1 214 ? -5.444 -13.120 8.506 1.00 93.88 214 PRO A CA 1
ATOM 1646 C C . PRO A 1 214 ? -6.429 -12.036 8.957 1.00 93.88 214 PRO A C 1
ATOM 1648 O O . PRO A 1 214 ? -6.037 -11.061 9.596 1.00 93.88 214 PRO A O 1
ATOM 1651 N N . LEU A 1 215 ? -7.720 -12.224 8.662 1.00 93.31 215 LEU A N 1
ATOM 1652 C CA . LEU A 1 215 ? -8.780 -11.271 9.022 1.00 93.31 215 LEU A CA 1
ATOM 1653 C C . LEU A 1 215 ? -8.765 -10.910 10.520 1.00 93.31 215 LEU A C 1
ATOM 1655 O O . LEU A 1 215 ? -9.014 -9.765 10.877 1.00 93.31 215 LEU A O 1
ATOM 1659 N N . GLU A 1 216 ? -8.431 -11.866 11.386 1.00 93.94 216 GLU A N 1
ATOM 1660 C CA . GLU A 1 216 ? -8.382 -11.688 12.843 1.00 93.94 216 GLU A CA 1
ATOM 1661 C C . GLU A 1 216 ? -7.354 -10.636 13.287 1.00 93.94 216 GLU A C 1
ATOM 1663 O O . GLU A 1 216 ? -7.585 -9.939 14.270 1.00 93.94 216 GLU A O 1
ATOM 1668 N N . ASP A 1 217 ? -6.252 -10.468 12.550 1.00 94.62 217 ASP A N 1
ATOM 1669 C CA . ASP A 1 217 ? -5.215 -9.477 12.874 1.00 94.62 217 ASP A CA 1
ATOM 1670 C C . ASP A 1 217 ? -5.649 -8.039 12.552 1.00 94.62 217 ASP A C 1
ATOM 1672 O O . ASP A 1 217 ? -5.052 -7.077 13.050 1.00 94.62 217 ASP A O 1
ATOM 1676 N N . TRP A 1 218 ? -6.686 -7.888 11.724 1.00 95.69 218 TRP A N 1
ATOM 1677 C CA . TRP A 1 218 ? -7.310 -6.607 11.397 1.00 95.69 218 TRP A CA 1
ATOM 1678 C C . TRP A 1 218 ? -8.366 -6.181 12.413 1.00 95.69 218 TRP A C 1
ATOM 1680 O O . TRP A 1 218 ? -8.801 -5.032 12.380 1.00 95.69 218 TRP A O 1
ATOM 1690 N N . LEU A 1 219 ? -8.773 -7.075 13.312 1.00 96.00 219 LEU A N 1
ATOM 1691 C CA . LEU A 1 219 ? -9.756 -6.811 14.355 1.00 96.00 219 LEU A CA 1
ATOM 1692 C C . LEU A 1 219 ? -9.054 -6.521 15.680 1.00 96.00 219 LEU A C 1
ATOM 1694 O O . LEU A 1 219 ? -8.013 -7.103 15.996 1.00 96.00 219 LEU A O 1
ATOM 1698 N N . GLN A 1 220 ? -9.618 -5.611 16.471 1.00 93.69 220 GLN A N 1
ATOM 1699 C CA . GLN A 1 220 ? -9.121 -5.359 17.816 1.00 93.69 220 GLN A CA 1
ATOM 1700 C C . GLN A 1 220 ? -9.258 -6.642 18.645 1.00 93.69 220 GLN A C 1
ATOM 1702 O O . GLN A 1 220 ? -10.335 -7.232 18.731 1.00 93.69 220 GLN A O 1
ATOM 1707 N N . ARG A 1 221 ? -8.158 -7.086 19.262 1.00 86.75 221 ARG A N 1
ATOM 1708 C CA . ARG A 1 221 ? -8.213 -8.190 20.224 1.00 86.75 221 ARG A CA 1
ATOM 1709 C C . ARG A 1 221 ? -8.888 -7.694 21.496 1.00 86.75 221 ARG A C 1
ATOM 1711 O O . ARG A 1 221 ? -8.413 -6.735 22.094 1.00 86.75 221 ARG A O 1
ATOM 1718 N N . GLU A 1 222 ? -9.941 -8.383 21.920 1.00 74.69 222 GLU A N 1
ATOM 1719 C CA . GLU A 1 222 ? -10.481 -8.241 23.270 1.00 74.69 222 GLU A CA 1
ATOM 1720 C C . GLU A 1 222 ? -9.376 -8.659 24.255 1.00 74.69 222 GLU A C 1
ATOM 1722 O O . GLU A 1 222 ? -9.019 -9.837 24.351 1.00 74.69 222 GLU A O 1
ATOM 1727 N N . GLU A 1 223 ? -8.752 -7.691 24.930 1.00 69.25 223 GLU A N 1
ATOM 1728 C CA . GLU A 1 223 ? -7.887 -7.999 26.065 1.00 69.25 223 GLU A CA 1
ATOM 1729 C C . GLU A 1 223 ? -8.765 -8.628 27.153 1.00 69.25 223 GLU A C 1
ATOM 1731 O O . GLU A 1 223 ? -9.836 -8.093 27.447 1.00 69.25 223 GLU A O 1
ATOM 1736 N N . PRO A 1 224 ? -8.375 -9.772 27.744 1.00 57.97 224 PRO A N 1
ATOM 1737 C CA . PRO A 1 224 ? -9.112 -10.296 28.879 1.00 57.97 224 PRO A CA 1
ATOM 1738 C C . PRO A 1 224 ? -9.074 -9.236 29.979 1.00 57.97 224 PRO A C 1
ATOM 1740 O O . PRO A 1 224 ? -7.991 -8.844 30.420 1.00 57.97 224 PRO A O 1
ATOM 1743 N N . GLU A 1 225 ? -10.256 -8.763 30.380 1.00 61.75 225 GLU A N 1
ATOM 1744 C CA . GLU A 1 225 ? -10.430 -7.871 31.525 1.00 61.75 225 GLU A CA 1
ATOM 1745 C C . GLU A 1 225 ? -9.547 -8.372 32.679 1.00 61.75 225 GLU A C 1
ATOM 1747 O O . GLU A 1 225 ? -9.566 -9.573 32.976 1.00 61.75 225 GLU A O 1
ATOM 1752 N N . PRO A 1 226 ? -8.739 -7.505 33.315 1.00 62.22 226 PRO A N 1
ATOM 1753 C CA . PRO A 1 226 ? -7.906 -7.926 34.426 1.00 62.22 226 PRO A CA 1
ATOM 1754 C C . PRO A 1 226 ? -8.826 -8.468 35.522 1.00 62.22 226 PRO A C 1
ATOM 1756 O O . PRO A 1 226 ? -9.603 -7.704 36.099 1.00 62.22 226 PRO A O 1
ATOM 1759 N N . ASP A 1 227 ? -8.745 -9.782 35.766 1.00 55.91 227 ASP A N 1
ATOM 1760 C CA . ASP A 1 227 ? -9.476 -10.522 36.799 1.00 55.91 227 ASP A CA 1
ATOM 1761 C C . ASP A 1 227 ? -9.549 -9.691 38.086 1.00 55.91 227 ASP A C 1
ATOM 1763 O O . ASP A 1 227 ? -8.616 -9.641 38.889 1.00 55.91 227 ASP A O 1
ATOM 1767 N N . SER A 1 228 ? -10.676 -9.011 38.284 1.00 58.06 228 SER A N 1
ATOM 1768 C CA . SER A 1 228 ? -10.914 -8.151 39.443 1.00 58.06 228 SER A CA 1
ATOM 1769 C C . SER A 1 228 ? -11.390 -8.946 40.663 1.00 58.06 228 SER A C 1
ATOM 1771 O O . SER A 1 228 ? -11.967 -8.377 41.583 1.00 58.06 228 SER A O 1
ATOM 1773 N N . GLU A 1 229 ? -11.135 -10.256 40.709 1.00 54.97 229 GLU A N 1
ATOM 1774 C CA . GLU A 1 229 ? -11.501 -11.121 41.833 1.00 54.97 229 GLU A CA 1
ATOM 1775 C C . GLU A 1 229 ? -10.393 -12.143 42.142 1.00 54.97 229 GLU A C 1
ATOM 1777 O O . GLU A 1 229 ? -10.584 -13.356 42.073 1.00 54.97 229 GLU A O 1
ATOM 1782 N N . LEU A 1 230 ? -9.213 -11.665 42.550 1.00 55.22 230 LEU A N 1
ATOM 1783 C CA . LEU A 1 230 ? -8.416 -12.445 43.499 1.00 55.22 230 LEU A CA 1
ATOM 1784 C C . LEU A 1 230 ? -9.121 -12.324 44.858 1.00 55.22 230 LEU A C 1
ATOM 1786 O O . LEU A 1 230 ? -9.178 -11.210 45.382 1.00 55.22 230 LEU A O 1
ATOM 1790 N N . PRO A 1 231 ? -9.678 -13.403 45.444 1.00 53.31 231 PRO A N 1
ATOM 1791 C CA . PRO A 1 231 ? -10.239 -1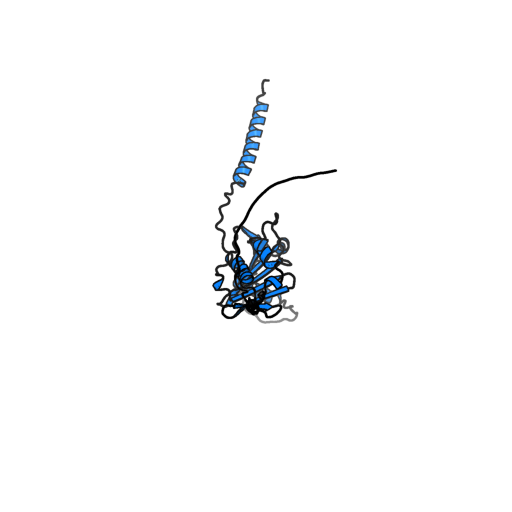3.310 46.779 1.00 53.31 231 PRO A CA 1
ATOM 1792 C C . PRO A 1 231 ? -9.110 -12.914 47.728 1.00 53.31 231 PRO A C 1
ATOM 1794 O O . PRO A 1 231 ? -8.086 -13.596 47.823 1.00 53.31 231 PRO A O 1
ATOM 1797 N N . GLU A 1 232 ? -9.300 -11.777 48.391 1.00 58.31 232 GLU A N 1
ATOM 1798 C CA . GLU A 1 232 ? -8.477 -11.303 49.492 1.00 58.31 232 GLU A CA 1
ATOM 1799 C C . GLU A 1 232 ? -8.361 -12.461 50.490 1.00 58.31 232 GLU A C 1
ATOM 1801 O O . GLU A 1 232 ? -9.349 -12.881 51.093 1.00 58.31 232 GLU A O 1
ATOM 1806 N N . ALA A 1 233 ? -7.180 -13.077 50.571 1.00 56.16 233 ALA A N 1
ATOM 1807 C CA . ALA A 1 233 ? -6.942 -14.163 51.503 1.00 56.16 233 ALA A CA 1
ATOM 1808 C C . ALA A 1 233 ? -7.084 -13.589 52.915 1.00 56.16 233 ALA A C 1
ATOM 1810 O O . ALA A 1 233 ? -6.177 -12.913 53.405 1.00 56.16 233 ALA A O 1
ATOM 1811 N N . GLU A 1 234 ? -8.237 -13.822 53.544 1.00 55.69 234 GLU A N 1
ATOM 1812 C CA . GLU A 1 234 ? -8.447 -13.484 54.944 1.00 55.69 234 GLU A CA 1
ATOM 1813 C C . GLU A 1 234 ? -7.324 -14.144 55.757 1.00 55.69 234 GLU A C 1
ATOM 1815 O O . GLU A 1 234 ? -7.126 -15.362 55.645 1.00 55.69 234 GLU A O 1
ATOM 1820 N N . PRO A 1 235 ? -6.541 -13.386 56.546 1.00 52.66 235 PRO A N 1
ATOM 1821 C CA . PRO A 1 235 ? -5.551 -13.988 57.416 1.00 52.66 235 PRO A CA 1
ATOM 1822 C C . PRO A 1 235 ? -6.305 -14.756 58.500 1.00 52.66 235 PRO A C 1
ATOM 1824 O O . PRO A 1 235 ? -6.772 -14.184 59.480 1.00 52.66 235 PRO A O 1
ATOM 1827 N N . SER A 1 236 ? -6.441 -16.065 58.298 1.00 50.81 236 SER A N 1
ATOM 1828 C CA . SER A 1 236 ? -6.909 -17.004 59.307 1.00 50.81 236 SER A CA 1
ATOM 1829 C C . SER A 1 236 ? -6.075 -16.825 60.572 1.00 50.81 236 SER A C 1
ATOM 1831 O O . SER A 1 236 ? -4.849 -16.961 60.518 1.00 50.81 236 SER A O 1
ATOM 1833 N N . ASP A 1 237 ? -6.755 -16.512 61.673 1.00 52.34 237 ASP A N 1
ATOM 1834 C CA . ASP A 1 237 ? -6.220 -16.357 63.020 1.00 52.34 237 ASP A CA 1
ATOM 1835 C C . ASP A 1 237 ? -5.150 -17.414 63.337 1.00 52.34 237 ASP A C 1
ATOM 1837 O O . ASP A 1 237 ? -5.445 -18.586 63.584 1.00 52.34 237 ASP A O 1
ATOM 1841 N N . ILE A 1 238 ? -3.881 -16.997 63.342 1.00 50.06 238 ILE A N 1
ATOM 1842 C CA . ILE A 1 238 ? -2.806 -17.773 63.957 1.00 50.06 238 ILE A CA 1
ATOM 1843 C C . ILE A 1 238 ? -2.896 -17.483 65.451 1.00 50.06 238 ILE A C 1
ATOM 1845 O O . ILE A 1 238 ? -2.349 -16.503 65.956 1.00 50.06 238 ILE A O 1
ATOM 1849 N N . GLU A 1 239 ? -3.647 -18.330 66.145 1.00 49.94 239 GLU A N 1
ATOM 1850 C CA . GLU A 1 239 ? -3.644 -18.411 67.597 1.00 49.94 239 GLU A CA 1
ATOM 1851 C C . GLU A 1 239 ? -2.215 -18.755 68.050 1.00 49.94 239 GLU A C 1
ATOM 1853 O O . GLU A 1 239 ? -1.690 -19.829 67.756 1.00 49.94 239 GLU A O 1
ATOM 1858 N N . SER A 1 240 ? -1.552 -17.801 68.702 1.00 54.22 240 SER A N 1
ATOM 1859 C CA . SER A 1 240 ? -0.256 -17.990 69.353 1.00 54.22 240 SER A CA 1
ATOM 1860 C C . SER A 1 240 ? -0.385 -18.983 70.510 1.00 54.22 240 SER A C 1
ATOM 1862 O O . SER A 1 240 ? -1.140 -18.695 71.440 1.00 54.22 240 SER A O 1
ATOM 1864 N N . PRO A 1 241 ? 0.397 -20.075 70.568 1.00 51.25 241 PRO A N 1
ATOM 1865 C CA . PRO A 1 241 ? 0.696 -20.701 71.838 1.00 51.25 241 PRO A CA 1
ATOM 1866 C C . PRO A 1 241 ? 1.984 -20.115 72.425 1.00 51.25 241 PRO A C 1
ATOM 1868 O O . PRO A 1 241 ? 3.022 -20.007 71.770 1.00 51.25 241 PRO A O 1
ATOM 1871 N N . ASP A 1 242 ? 1.830 -19.721 73.683 1.00 47.56 242 ASP A N 1
ATOM 1872 C CA . ASP A 1 242 ? 2.799 -19.224 74.650 1.00 47.56 242 ASP A CA 1
ATOM 1873 C C . ASP A 1 242 ? 4.160 -19.942 74.655 1.00 47.56 242 ASP A C 1
ATOM 1875 O O . ASP A 1 242 ? 4.296 -21.128 74.351 1.00 47.56 242 ASP A O 1
ATOM 1879 N N . ALA A 1 243 ? 5.173 -19.178 75.053 1.00 53.41 243 ALA A N 1
ATOM 1880 C CA . ALA A 1 243 ? 6.557 -19.595 75.178 1.00 53.41 243 ALA A CA 1
ATOM 1881 C C . ALA A 1 243 ? 6.773 -20.600 76.320 1.00 53.41 243 ALA A C 1
ATOM 1883 O O . ALA A 1 243 ? 6.311 -20.375 77.432 1.00 53.41 243 ALA A O 1
ATOM 1884 N N . GLU A 1 244 ? 7.627 -21.604 76.104 1.00 45.59 244 GLU A N 1
ATOM 1885 C CA . GLU A 1 244 ? 8.425 -22.169 77.198 1.00 45.59 244 GLU A CA 1
ATOM 1886 C C . GLU A 1 244 ? 9.761 -22.714 76.663 1.00 45.59 244 GLU A C 1
ATOM 1888 O O . GLU A 1 244 ? 9.826 -23.743 75.992 1.00 45.59 244 GLU A O 1
ATOM 1893 N N . SER A 1 245 ? 10.845 -21.982 76.938 1.00 53.41 245 SER A N 1
ATOM 1894 C CA . SER A 1 245 ? 12.201 -22.546 76.954 1.00 53.41 245 SER A CA 1
ATOM 1895 C C . SER A 1 245 ? 12.327 -23.498 78.140 1.00 53.41 245 SER A C 1
ATOM 1897 O O . SER A 1 245 ? 11.815 -23.192 79.218 1.00 53.41 245 SER A O 1
ATOM 1899 N N . PRO A 1 246 ? 13.160 -24.539 78.017 1.00 53.19 246 PRO A N 1
ATOM 1900 C CA . PRO A 1 246 ? 14.251 -24.589 78.982 1.00 53.19 246 PRO A CA 1
ATOM 1901 C C . PRO A 1 246 ? 15.622 -24.928 78.390 1.00 53.19 246 PRO A C 1
ATOM 1903 O O . PRO A 1 246 ? 15.792 -25.350 77.248 1.00 53.19 246 PRO A O 1
ATOM 1906 N N . GLU A 1 247 ? 16.583 -24.636 79.255 1.00 50.97 247 GLU A N 1
ATOM 1907 C CA . GLU A 1 247 ? 18.031 -24.563 79.140 1.00 50.97 247 GLU A CA 1
ATOM 1908 C C . GLU A 1 247 ? 18.763 -25.842 78.699 1.00 50.97 247 GLU A C 1
ATOM 1910 O O . GLU A 1 247 ? 18.250 -26.958 78.706 1.00 50.97 247 GLU A O 1
ATOM 1915 N N . ALA A 1 248 ? 20.018 -25.614 78.312 1.00 53.53 248 ALA A N 1
ATOM 1916 C CA . ALA A 1 248 ? 21.005 -26.568 77.832 1.00 53.53 248 ALA A CA 1
ATOM 1917 C C . ALA A 1 248 ? 21.496 -27.569 78.893 1.00 53.53 248 ALA A C 1
ATOM 1919 O O . ALA A 1 248 ? 21.706 -27.183 80.036 1.00 53.53 248 ALA A O 1
ATOM 1920 N N . GLU A 1 249 ? 21.868 -28.783 78.465 1.00 46.06 249 GLU A N 1
ATOM 1921 C CA . GLU A 1 249 ? 23.014 -29.513 79.031 1.00 46.06 249 GLU A CA 1
ATOM 1922 C C . GLU A 1 249 ? 23.500 -30.629 78.075 1.00 46.06 249 GLU A C 1
ATOM 1924 O O . GLU A 1 249 ? 22.779 -31.573 77.762 1.00 46.06 249 GLU A O 1
ATOM 1929 N N . SER A 1 250 ? 24.739 -30.502 77.593 1.00 50.06 250 SER A N 1
ATOM 1930 C CA . SER A 1 250 ? 25.616 -31.627 77.199 1.00 50.06 250 SER A CA 1
ATOM 1931 C C . SER A 1 250 ? 26.071 -32.343 78.490 1.00 50.06 250 SER A C 1
ATOM 1933 O O . SER A 1 250 ? 26.155 -31.626 79.488 1.00 50.06 250 SER A O 1
ATOM 1935 N N . PRO A 1 251 ? 26.494 -33.636 78.541 1.00 57.94 251 PRO A N 1
ATOM 1936 C CA . PRO A 1 251 ? 27.517 -34.208 77.649 1.00 57.94 251 PRO A CA 1
ATOM 1937 C C . PRO A 1 251 ? 27.516 -35.757 77.466 1.00 57.94 251 PRO A C 1
ATOM 1939 O O . PRO A 1 251 ? 26.685 -36.488 77.994 1.00 57.94 251 PRO A O 1
ATOM 1942 N N . ASP A 1 252 ? 28.575 -36.215 76.789 1.00 46.78 252 ASP A N 1
ATOM 1943 C CA . ASP A 1 252 ? 29.327 -37.457 77.045 1.00 46.78 252 ASP A CA 1
ATOM 1944 C C . ASP A 1 252 ? 28.992 -38.759 76.290 1.00 46.78 252 ASP A C 1
ATOM 1946 O O . ASP A 1 252 ? 27.945 -38.937 75.676 1.00 46.78 252 ASP A O 1
ATOM 1950 N N . ALA A 1 253 ? 30.010 -39.614 76.225 1.00 52.38 253 ALA A N 1
ATOM 1951 C CA . ALA A 1 253 ? 30.424 -40.379 75.060 1.00 52.38 253 ALA A CA 1
ATOM 1952 C C . ALA A 1 253 ? 30.198 -41.904 75.173 1.00 52.38 253 ALA A C 1
ATOM 1954 O O . ALA A 1 253 ? 30.178 -42.455 76.267 1.00 52.38 253 ALA A O 1
ATOM 1955 N N . GLU A 1 254 ? 30.190 -42.554 73.993 1.00 53.59 254 GLU A N 1
ATOM 1956 C CA . GLU A 1 254 ? 30.586 -43.956 73.695 1.00 53.59 254 GLU A CA 1
ATOM 1957 C C . GLU A 1 254 ? 29.774 -45.148 74.277 1.00 53.59 254 GLU A C 1
ATOM 1959 O O . GLU A 1 254 ? 29.044 -44.990 75.251 1.00 53.59 254 GLU A O 1
ATOM 1964 N N . PRO A 1 255 ? 29.932 -46.402 73.769 1.00 61.28 255 PRO A N 1
ATOM 1965 C CA . PRO A 1 255 ? 30.510 -46.882 72.497 1.00 61.28 255 PRO A CA 1
ATOM 1966 C C . PRO A 1 255 ? 29.635 -47.929 71.739 1.00 61.28 255 PRO A C 1
ATOM 1968 O O . PRO A 1 255 ? 28.587 -48.384 72.191 1.00 61.28 255 PRO A O 1
ATOM 1971 N N . ILE A 1 256 ? 30.129 -48.334 70.560 1.00 50.91 256 ILE A N 1
ATOM 1972 C CA . ILE A 1 256 ? 29.651 -49.403 69.648 1.00 50.91 256 ILE A CA 1
ATOM 1973 C C . ILE A 1 256 ? 29.722 -50.803 70.322 1.00 50.91 256 ILE A C 1
ATOM 1975 O O . ILE A 1 256 ? 30.556 -51.002 71.209 1.00 50.91 256 ILE A O 1
ATOM 1979 N N . PRO A 1 257 ? 28.949 -51.818 69.873 1.00 61.53 257 PRO A N 1
ATOM 1980 C CA . PRO A 1 257 ? 29.580 -52.880 69.066 1.00 61.53 257 PRO A CA 1
ATOM 1981 C C . PRO A 1 257 ? 28.716 -53.454 67.915 1.00 61.53 257 PRO A C 1
ATOM 1983 O O . PRO A 1 257 ? 27.490 -53.387 67.924 1.00 61.53 257 PRO A O 1
ATOM 1986 N N . GLN A 1 258 ? 29.421 -54.030 66.933 1.00 41.84 258 GLN A N 1
ATOM 1987 C CA . GLN A 1 258 ? 28.936 -54.774 65.753 1.00 41.84 258 GLN A CA 1
ATOM 1988 C C . GLN A 1 258 ? 28.347 -56.162 66.131 1.00 41.84 258 GLN A C 1
ATOM 1990 O O . GLN A 1 258 ? 28.392 -56.513 67.315 1.00 41.84 258 GLN A O 1
ATOM 1995 N N . PRO A 1 259 ? 27.797 -56.970 65.194 1.00 62.38 259 PRO A N 1
ATOM 1996 C CA . PRO A 1 259 ? 28.542 -57.603 64.084 1.00 62.38 259 PRO A CA 1
ATOM 1997 C C . PRO A 1 259 ? 28.067 -57.245 62.665 1.00 62.38 259 PRO A C 1
ATOM 1999 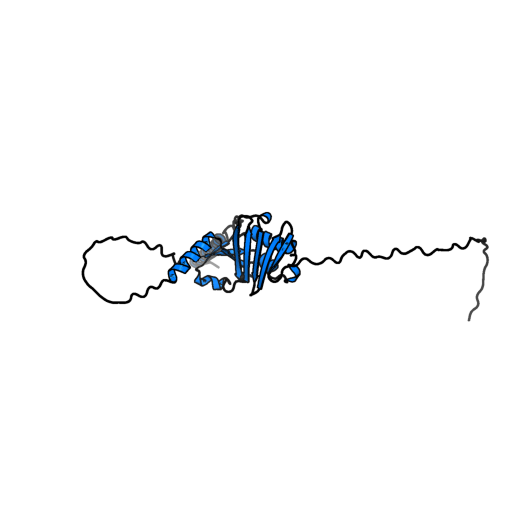O O . PRO A 1 259 ? 26.907 -56.805 62.507 1.00 62.38 259 PRO A O 1
#

Solvent-accessible surface area (backbone atoms only — not comparable to full-atom values): 15958 Å² total; per-residue (Å²): 132,87,78,52,71,69,59,55,51,52,51,50,51,50,48,52,51,53,50,46,51,52,44,50,50,56,59,63,68,51,57,69,74,61,87,51,80,58,40,63,77,46,96,62,57,59,87,45,55,38,32,43,36,42,37,39,92,96,46,57,38,29,35,39,57,60,87,93,44,42,30,26,59,32,88,53,76,45,59,25,20,50,71,52,54,52,49,53,43,44,49,53,41,67,30,40,32,76,51,74,42,79,36,52,73,88,53,42,51,84,46,23,56,69,72,45,56,30,37,41,38,38,28,31,77,86,65,53,51,46,35,43,39,31,26,30,61,45,96,86,60,72,33,28,29,30,35,74,48,45,61,69,57,48,52,56,55,52,61,56,56,64,62,73,70,68,77,78,76,84,77,81,90,86,85,85,90,79,94,78,81,93,72,86,70,80,75,75,73,81,62,78,62,91,79,64,50,44,64,37,33,48,35,67,48,66,56,58,63,58,71,72,52,59,72,70,63,47,34,50,77,83,71,78,74,78,78,87,72,74,75,78,76,74,81,73,83,78,79,81,80,82,89,80,87,84,85,89,81,86,87,89,81,88,83,87,83,85,135

Sequence (259 aa):
MKLQSPTLILVFVAVTLGGFVVALELFQNNADDPVGDRQPLFEFTEAEVKRLTLEMSGQELQFEKEGDEWQMQLPSSAPANEATVVFLANLMVSAESDRVFAVEPENLRDFGFSPPLATIEVRLENDDTHRLILGGYDFDRSNIYAQTESEQDRAIALESSDRLGSSDSPGSPDSPDGDAESNADTDTQDEPDPSATVDVFIVSPSFETAINRPLEDWLQREEPEPDSELPEAEPSDIESPDAESPEAESPDAEPIPQP

Nearest PDB structures (foldseek):
  6z4a-assembly1_A  TM=6.257E-01  e=5.563E+00  Homo sapiens

=== Feature glossary ===
Legend for the data blocks above and below:

— What the protein is —

Sequence gives the chain of amino acids in standard one-letter code (A=alanine, C=cysteine, …, Y=tyrosine), read N→C. It is the only feature that is directly encoded by the gene; all structural features are derived from the folded form of this sequence.

The annotation block draws on four external resources. InterPro: which protein families and domains the sequence belongs to. GO: standardized terms for what the protein does, what process it participates in, and where in the cell it acts. CATH: which structural fold it has in the CATH hierarchy. Organism: the species of origin.

— Where its atoms are —

Atomic coordinates in PDBx/mmCIF format — the same representation the Protein Data Bank distributes. Each line of the _atom_site loop places one backbone atom in Cartesian space (units: ångströms, origin: arbitrary).

Six rendered views show the 3D structure from the faces of a cube — i.e. along ±x, ±y, ±z. Rendering representation is drawn randomly per protein from cartoon (secondary-structure ribbons), sticks (backbone bonds), or molecular su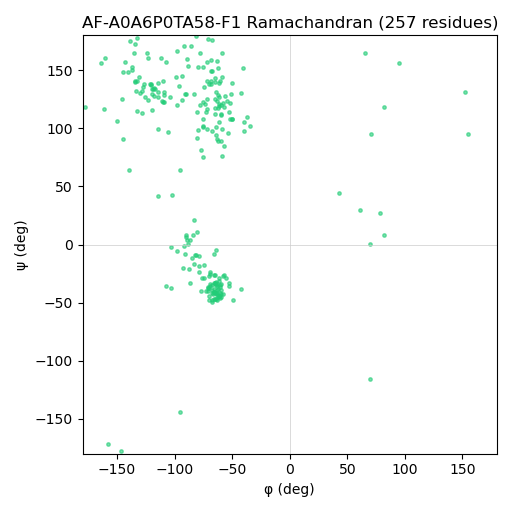rface; coloring is either N→C rainbow (blue at the N-terminus through red at the C-terminus) or one color per chain.

— Local backbone conformation —

DSSP 8-state secondary structure assigns each residue one of H (α-helix), G (3₁₀-helix), I (π-helix), E (extended β-strand), B (isolated β-bridge), T (hydrogen-bonded turn), S (bend), or '-' (coil). The assignment is computed from backbone hydrogen-bond geometry via the Kabsch–Sander algorithm.

P-SEA three-state annotation labels each residue as helix, strand, or coil based purely on the geometry of the Cα trace. It serves as a fallback when the full backbone (and thus DSSP) is unavailable.

φ (phi) and ψ (psi) are the two rotatable backbone dihedrals per residue: φ is the C(i-1)–N–Cα–C torsion, ψ is the N–Cα–C–N(i+1) torsion, both in degrees on (−180°, 180°]. α-helical residues cluster near (−60°, −45°); β-strand residues near (−120°, +130°). A Ramachandran plot is simply a scatter of (φ, ψ) for every residue.

— Global shape and packing —

Radius of gyration (Rg) is the root-mean-square distance of Cα atoms from their centroid — a single number for overall size and compactness. A globular domain of N residues has Rg ≈ 2.2·N^0.38 Å; an extended or disordered chain has a much larger Rg. The Cα contact count is the number of residue pairs whose Cα atoms are within 8 Å and are more than four positions apart in sequence — a standard proxy for tertiary packing density. The bounding box is the smallest axis-aligned box enclosing all Cα atoms.

Accessible surface area quantifies burial. A residue with SASA near zero is packed into the hydrophobic core; one with SASA >100 Å² sits on the surface. Computed here via the Shrake–Rupley numerical algorithm with a 1.4 Å probe.

The contact map is a binary N×N matrix image: pixel (i, j) is dark where Cα_i and Cα_j are within 8 Å and |i−j|>4. Because the |i−j|>4 filter removes local helical contacts, off-diagonal stripes parallel to the main diagonal indicate parallel β-sheets; stripes perpendicular to it indicate antiparallel β-sheets. The Ramachandran plot scatters every residue's (φ, ψ) pair against the sterically allowed regions. The PAE heatmap renders the predicted-aligned-error matrix.

— Structural neighborhood —

A 3Di character summarizes, for each residue, the relative orientation of the Cα frame of its nearest spatial neighbor. Because it encodes fold topology rather than chemistry, 3Di alignments detect remote structural similarity that sequence alignment misses.

Structural nearest neighbors (via Foldseek easy-search vs the PDB). Reported per hit: target PDB id, E-value, and alignment TM-score. A TM-score above ~0.5 is the conventional threshold for 'same fold'.

— Confidence and disorder —

For AlphaFold models, the B-factor field carries pLDDT — the model's own estimate of local accuracy on a 0–100 scale. Regions with pLDDT<50 should be treated as essentially unmodeled; they often correspond to intrinsically disordered segments.

B-factor (Debye–Waller factor) reflects atomic displacement in the crystal lattice. It is an experimental observable (units Å²), not a prediction; low values mean the atom is pinned down, high values mean it moves or is heterogeneous across the crystal.

Predicted Aligned Error (PAE) is an AlphaFold confidence matrix: entry (i, j) is the expected error in the position of residue j, in ångströms, when the prediction is superimposed on the true structure at residue i. Low PAE within a block of residues means that block is internally rigid and well-predicted; high PAE between two blocks means their relative placement is uncertain even if each block individually is confident.